Protein AF-A0A8C7DKN8-F1 (afdb_monomer_lite)

Sequence (215 aa):
LLLLLLGVAVQGGFPRGVAVQGGFPRGVAVLGGFPRGVAVQGGFPRGVAVQGGFPRGVAVQGGFPRGVAVQGGFPRGVAVQGSFPRGVAVQGGLPRGVAVQGGFPSGVAVQGGFPSGVAVQGGLPRGVAVQGGLPRGVAVQGGFPRGVAVQGGLPRGVAVQGGLPILDRPPWLHVEVLLHLLNYGGIMGNVLRVHIGGRSGITFKRSLCCFCGGF

Structure (mmCIF, N/CA/C/O backbone):
data_AF-A0A8C7DKN8-F1
#
_entry.id   AF-A0A8C7DKN8-F1
#
loop_
_atom_site.group_PDB
_atom_site.id
_atom_site.type_symbol
_atom_site.label_atom_id
_atom_site.label_alt_id
_atom_site.label_comp_id
_atom_site.label_asym_id
_atom_site.label_entity_id
_atom_site.label_seq_id
_atom_site.pdbx_PDB_ins_code
_atom_site.Cartn_x
_atom_site.Cartn_y
_atom_site.Cartn_z
_atom_site.occupancy
_atom_site.B_iso_or_equiv
_atom_site.auth_seq_id
_atom_site.auth_comp_id
_atom_site.auth_asym_id
_atom_site.auth_atom_id
_atom_site.pdbx_PDB_model_num
ATOM 1 N N . LEU A 1 1 ? -11.743 -2.779 -29.010 1.00 34.66 1 LEU A N 1
ATOM 2 C CA . LEU A 1 1 ? -11.032 -4.021 -28.638 1.00 34.66 1 LEU A CA 1
ATOM 3 C C . LEU A 1 1 ? -10.798 -3.998 -27.131 1.00 34.66 1 LEU A C 1
ATOM 5 O O . LEU A 1 1 ? -10.073 -3.151 -26.627 1.00 34.66 1 LEU A O 1
ATOM 9 N N . LEU A 1 2 ? -11.547 -4.834 -26.422 1.00 40.50 2 LEU A N 1
ATOM 10 C CA . LEU A 1 2 ? -11.655 -4.913 -24.970 1.00 40.50 2 LEU A CA 1
ATOM 11 C C . LEU A 1 2 ? -10.365 -5.548 -24.409 1.00 40.50 2 LEU A C 1
ATOM 13 O O . LEU A 1 2 ? -10.236 -6.769 -24.398 1.00 40.50 2 LEU A O 1
ATOM 17 N N . LEU A 1 3 ? -9.371 -4.742 -24.025 1.00 45.28 3 LEU A N 1
ATOM 18 C CA . LEU A 1 3 ? -8.089 -5.255 -23.525 1.00 45.28 3 LEU A CA 1
ATOM 19 C C . LEU A 1 3 ? -8.252 -5.860 -22.119 1.00 45.28 3 LEU A C 1
ATOM 21 O O . LEU A 1 3 ? -8.132 -5.186 -21.096 1.00 45.28 3 LEU A O 1
ATOM 25 N N . LEU A 1 4 ? -8.505 -7.169 -22.088 1.00 47.62 4 LEU A N 1
ATOM 26 C CA . LEU A 1 4 ? -8.119 -8.080 -21.010 1.00 47.62 4 LEU A CA 1
ATOM 27 C C . LEU A 1 4 ? -6.591 -7.996 -20.820 1.00 47.62 4 LEU A C 1
ATOM 29 O O . LEU A 1 4 ? -5.855 -8.837 -21.324 1.00 47.62 4 LEU A O 1
ATOM 33 N N . LEU A 1 5 ? -6.085 -6.967 -20.133 1.00 54.25 5 LEU A N 1
ATOM 34 C CA . LEU A 1 5 ? -4.659 -6.885 -19.800 1.00 54.25 5 LEU A CA 1
ATOM 35 C C . LEU A 1 5 ? -4.323 -7.909 -18.704 1.00 54.25 5 LEU A C 1
ATOM 37 O O . LEU A 1 5 ? -4.467 -7.658 -17.504 1.00 54.25 5 LEU A O 1
ATOM 41 N N . LEU A 1 6 ? -3.897 -9.087 -19.160 1.00 63.06 6 LEU A N 1
ATOM 42 C CA . LEU A 1 6 ? -3.063 -10.033 -18.430 1.00 63.06 6 LEU A CA 1
ATOM 43 C C . LEU A 1 6 ? -1.715 -9.361 -18.129 1.00 63.06 6 LEU A C 1
ATOM 45 O O . LEU A 1 6 ? -0.846 -9.369 -18.985 1.00 63.06 6 LEU A O 1
ATOM 49 N N . GLY A 1 7 ? -1.538 -8.813 -16.927 1.00 72.69 7 GLY A N 1
ATOM 50 C CA . GLY A 1 7 ? -0.220 -8.501 -16.365 1.00 72.69 7 GLY A CA 1
ATOM 51 C C . GLY A 1 7 ? 0.564 -7.362 -17.036 1.00 72.69 7 GLY A C 1
ATOM 52 O O . GLY A 1 7 ? 0.748 -7.319 -18.244 1.00 72.69 7 GLY A O 1
ATOM 53 N N . VAL A 1 8 ? 1.123 -6.449 -16.245 1.00 85.69 8 VAL A N 1
ATOM 54 C CA . VAL A 1 8 ? 2.148 -5.500 -16.711 1.00 85.69 8 VAL A CA 1
ATOM 55 C C . VAL A 1 8 ? 3.395 -5.726 -15.879 1.00 85.69 8 VAL A C 1
ATOM 57 O O . VAL A 1 8 ? 3.366 -5.486 -14.678 1.00 85.69 8 VAL A O 1
ATOM 60 N N . ALA A 1 9 ? 4.485 -6.171 -16.497 1.00 89.75 9 ALA A N 1
ATOM 61 C CA . ALA A 1 9 ? 5.773 -6.337 -15.832 1.00 89.75 9 ALA A CA 1
ATOM 62 C C . ALA A 1 9 ? 6.799 -5.373 -16.439 1.00 89.75 9 ALA A C 1
ATOM 64 O O . ALA A 1 9 ? 7.019 -5.377 -17.648 1.00 89.75 9 ALA A O 1
ATOM 65 N N . VAL A 1 10 ? 7.424 -4.545 -15.604 1.00 89.12 10 VAL A N 1
ATOM 66 C CA . VAL A 1 10 ? 8.478 -3.606 -16.010 1.00 89.12 10 VAL A CA 1
ATOM 67 C C . VAL A 1 10 ? 9.710 -3.853 -15.154 1.00 89.12 10 VAL A C 1
ATOM 69 O O . VAL A 1 10 ? 9.637 -3.772 -13.929 1.00 89.12 10 VAL A O 1
ATOM 72 N N . GLN A 1 11 ? 10.846 -4.116 -15.795 1.00 89.75 11 GLN A N 1
ATOM 73 C CA . GLN A 1 11 ? 12.124 -4.340 -15.126 1.00 89.75 11 GLN A CA 1
ATOM 74 C C . GLN A 1 11 ? 13.204 -3.421 -15.701 1.00 89.75 11 GLN A C 1
ATOM 76 O O . GLN A 1 11 ? 13.289 -3.224 -16.910 1.00 89.75 11 GLN A O 1
ATOM 81 N N . GLY A 1 12 ? 14.042 -2.854 -14.836 1.00 80.88 12 GLY A N 1
ATOM 82 C CA . GLY A 1 12 ? 15.205 -2.069 -15.249 1.00 80.88 12 GLY A CA 1
ATOM 83 C C . GLY A 1 12 ? 15.812 -1.279 -14.097 1.00 80.88 12 GLY A C 1
ATOM 84 O O . GLY A 1 12 ? 15.257 -1.236 -13.008 1.00 80.88 12 GLY A O 1
ATOM 85 N N . GLY A 1 13 ? 16.948 -0.610 -14.305 1.00 83.00 13 GLY A N 1
ATOM 86 C CA . GLY A 1 13 ? 17.569 0.195 -13.241 1.00 83.00 13 GLY A CA 1
ATOM 87 C C . GLY A 1 13 ? 16.681 1.357 -12.766 1.00 83.00 13 GLY A C 1
ATOM 88 O O . GLY A 1 13 ? 16.586 1.629 -11.566 1.00 83.00 13 GLY A O 1
ATOM 89 N N . PHE A 1 14 ? 15.978 2.006 -13.701 1.00 90.12 14 PHE A N 1
ATOM 90 C CA . PHE A 1 14 ? 15.203 3.228 -13.459 1.00 90.12 14 PHE A CA 1
ATOM 91 C C . PHE A 1 14 ? 13.835 3.223 -14.174 1.00 90.12 14 PHE A C 1
ATOM 93 O O . PHE A 1 14 ? 13.618 4.059 -15.052 1.00 90.12 14 PHE A O 1
ATOM 100 N N . PRO A 1 15 ? 12.894 2.324 -13.830 1.00 86.81 15 PRO A N 1
ATOM 101 C CA . PRO A 1 15 ? 11.556 2.344 -14.420 1.00 86.81 15 PRO A CA 1
ATOM 102 C C . PRO A 1 15 ? 10.845 3.670 -14.120 1.00 86.81 15 PRO A C 1
ATOM 104 O O . PRO A 1 15 ? 10.828 4.118 -12.968 1.00 86.81 15 PRO A O 1
ATOM 107 N N . ARG A 1 16 ? 10.251 4.306 -15.136 1.00 89.88 16 ARG A N 1
ATOM 108 C CA . ARG A 1 16 ? 9.522 5.577 -14.997 1.00 89.88 16 ARG A CA 1
ATOM 109 C C . ARG A 1 16 ? 8.181 5.527 -15.721 1.00 89.88 16 ARG A C 1
ATOM 111 O O . ARG A 1 16 ? 8.122 5.026 -16.835 1.00 89.88 16 ARG A O 1
ATOM 118 N N . GLY A 1 17 ? 7.148 6.112 -15.113 1.00 87.44 17 GLY A N 1
ATOM 119 C CA . GLY A 1 17 ? 5.888 6.434 -15.792 1.00 87.44 17 GLY A CA 1
ATOM 120 C C . GLY A 1 17 ? 5.053 5.216 -16.188 1.00 87.44 17 GLY A C 1
ATOM 121 O O . GLY A 1 17 ? 4.510 5.177 -17.285 1.00 87.44 17 GLY A O 1
ATOM 122 N N . VAL A 1 18 ? 4.949 4.218 -15.310 1.00 91.25 18 VAL A N 1
ATOM 123 C CA . VAL A 1 18 ? 4.115 3.036 -15.561 1.00 91.25 18 VAL A CA 1
ATOM 124 C C . VAL A 1 18 ? 2.662 3.391 -15.262 1.00 91.25 18 VAL A C 1
ATOM 126 O O . VAL A 1 18 ? 2.290 3.552 -14.101 1.00 91.25 18 VAL A O 1
ATOM 129 N N . ALA A 1 19 ? 1.838 3.505 -16.300 1.00 91.62 19 ALA A N 1
ATOM 130 C CA . ALA A 1 19 ? 0.406 3.760 -16.181 1.00 91.62 19 ALA A CA 1
ATOM 131 C C . ALA A 1 19 ? -0.399 2.585 -16.748 1.00 91.62 19 ALA A C 1
ATOM 133 O O . ALA A 1 19 ? -0.166 2.148 -17.873 1.00 91.62 19 ALA A O 1
ATOM 134 N N . VAL A 1 20 ? -1.361 2.084 -15.972 1.00 89.94 20 VAL A N 1
ATOM 135 C CA . VAL A 1 20 ? -2.282 1.018 -16.385 1.00 89.94 20 VAL A CA 1
ATOM 136 C C . VAL A 1 20 ? -3.712 1.478 -16.141 1.00 89.94 20 VAL A C 1
ATOM 138 O O . VAL A 1 20 ? -4.074 1.819 -15.015 1.00 89.94 20 VAL A O 1
ATOM 141 N N . GLN A 1 21 ? -4.530 1.466 -17.192 1.00 89.69 21 GLN A N 1
ATOM 142 C CA . GLN A 1 21 ? -5.940 1.848 -17.142 1.00 89.69 21 GLN A CA 1
ATOM 143 C C . GLN A 1 21 ? -6.816 0.740 -17.732 1.00 89.69 21 GLN A C 1
ATOM 145 O O . GLN A 1 21 ? -6.449 0.104 -18.718 1.00 89.69 21 GLN A O 1
ATOM 150 N N . GLY A 1 22 ? -7.981 0.500 -17.133 1.00 83.00 22 GLY A N 1
ATOM 151 C CA . GLY A 1 22 ? -8.976 -0.434 -17.666 1.00 83.00 22 GLY A CA 1
ATOM 152 C C . GLY A 1 22 ? -10.012 -0.848 -16.628 1.00 83.00 22 GLY A C 1
ATOM 153 O O . GLY A 1 22 ? -9.895 -0.512 -15.458 1.00 83.00 22 GLY A O 1
ATOM 154 N N . GLY A 1 23 ? -11.035 -1.611 -17.017 1.00 84.25 23 GLY A N 1
ATOM 155 C CA . GLY A 1 23 ? -12.060 -2.066 -16.064 1.00 84.25 23 GLY A CA 1
ATOM 156 C C . GLY A 1 23 ? -11.496 -2.970 -14.955 1.00 84.25 23 GLY A C 1
ATOM 157 O O . GLY A 1 23 ? -11.847 -2.825 -13.782 1.00 84.25 23 GLY A O 1
ATOM 158 N N . PHE A 1 24 ? -10.570 -3.866 -15.314 1.00 87.44 24 PHE A N 1
ATOM 159 C CA . PHE A 1 24 ? -10.029 -4.900 -14.424 1.00 87.44 24 PHE A CA 1
ATOM 160 C C . PHE A 1 24 ? -8.502 -5.062 -14.565 1.00 87.44 24 PHE A C 1
ATOM 162 O O . PHE A 1 24 ? -8.055 -6.121 -15.009 1.00 87.44 24 PHE A O 1
ATOM 169 N N . PRO A 1 25 ? -7.677 -4.062 -14.198 1.00 85.38 25 PRO A N 1
ATOM 170 C CA . PRO A 1 25 ? -6.222 -4.204 -14.242 1.00 85.38 25 PRO A CA 1
ATOM 171 C C . PRO A 1 25 ? -5.758 -5.338 -13.320 1.00 85.38 25 PRO A C 1
ATOM 173 O O . PRO A 1 25 ? -6.126 -5.366 -12.140 1.00 85.38 25 PRO A O 1
ATOM 176 N N . ARG A 1 26 ? -4.952 -6.271 -13.834 1.00 87.38 26 ARG A N 1
ATOM 177 C CA . ARG A 1 26 ? -4.412 -7.401 -13.062 1.00 87.38 26 ARG A CA 1
ATOM 178 C C . ARG A 1 26 ? -2.898 -7.487 -13.209 1.00 87.38 26 ARG A C 1
ATOM 180 O O . ARG A 1 26 ? -2.403 -7.430 -14.326 1.00 87.38 26 ARG A O 1
ATOM 187 N N . GLY A 1 27 ? -2.195 -7.704 -12.098 1.00 85.81 27 GLY A N 1
ATOM 188 C CA . GLY A 1 27 ? -0.792 -8.126 -12.076 1.00 85.81 27 GLY A CA 1
ATOM 189 C C . GLY A 1 27 ? 0.189 -7.069 -12.577 1.00 85.81 27 GLY A C 1
ATOM 190 O O . GLY A 1 27 ? 0.895 -7.308 -13.547 1.00 85.81 27 GLY A O 1
ATOM 191 N N . VAL A 1 28 ? 0.245 -5.90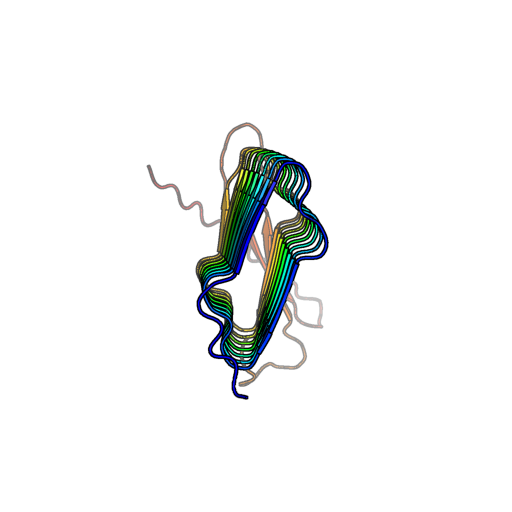6 -11.930 1.00 92.19 28 VAL A N 1
ATOM 192 C CA . VAL A 1 28 ? 1.229 -4.860 -12.241 1.00 92.19 28 VAL A CA 1
ATOM 193 C C . VAL A 1 28 ? 2.458 -5.051 -11.355 1.00 92.19 28 VAL A C 1
ATOM 195 O O . VAL A 1 28 ? 2.365 -4.879 -10.144 1.00 92.19 28 VAL A O 1
ATOM 198 N N . ALA A 1 29 ? 3.602 -5.385 -11.939 1.00 94.19 29 ALA A N 1
ATOM 199 C CA . ALA A 1 29 ? 4.881 -5.551 -11.262 1.00 94.19 29 ALA A CA 1
ATOM 200 C C . ALA A 1 29 ? 5.915 -4.571 -11.831 1.00 94.19 29 ALA A C 1
ATOM 202 O O . ALA A 1 29 ? 6.161 -4.541 -13.035 1.00 94.19 29 ALA A O 1
ATOM 203 N N . VAL A 1 30 ? 6.544 -3.774 -10.967 1.00 93.75 30 VAL A N 1
ATOM 204 C CA . VAL A 1 30 ? 7.625 -2.856 -11.351 1.00 93.75 30 VAL A CA 1
ATOM 205 C C . VAL A 1 30 ? 8.848 -3.123 -10.483 1.00 93.75 30 VAL A C 1
ATOM 207 O O . VAL A 1 30 ? 8.805 -2.938 -9.267 1.00 93.75 30 VAL A O 1
ATOM 210 N N . LEU A 1 31 ? 9.936 -3.544 -11.120 1.00 94.00 31 LEU A N 1
ATOM 211 C CA . LEU A 1 31 ? 11.188 -3.970 -10.500 1.00 94.00 31 LEU A CA 1
ATOM 212 C C . LEU A 1 31 ? 12.331 -3.065 -10.957 1.00 94.00 31 LEU A C 1
ATOM 214 O O . LEU A 1 31 ? 12.573 -2.908 -12.154 1.00 94.00 31 LEU A O 1
ATOM 218 N N . GLY A 1 32 ? 13.068 -2.477 -10.017 1.00 89.88 32 GLY A N 1
ATOM 219 C CA . GLY A 1 32 ? 14.246 -1.693 -10.373 1.00 89.88 32 GLY A CA 1
ATOM 220 C C . GLY A 1 32 ? 14.951 -1.013 -9.219 1.00 89.88 32 GLY A C 1
ATOM 221 O O . GLY A 1 32 ? 14.458 -1.003 -8.105 1.00 89.88 32 GLY A O 1
ATOM 222 N N . GLY A 1 33 ? 16.094 -0.375 -9.465 1.00 88.50 33 GLY A N 1
ATOM 223 C CA . GLY A 1 33 ? 16.775 0.412 -8.429 1.00 88.50 33 GLY A CA 1
ATOM 224 C C . GLY A 1 33 ? 15.931 1.607 -7.966 1.00 88.50 33 GLY A C 1
ATOM 225 O O . GLY A 1 33 ? 15.776 1.851 -6.766 1.00 88.50 33 GLY A O 1
ATOM 226 N N . PHE A 1 34 ? 15.329 2.325 -8.921 1.00 93.00 34 PHE A N 1
ATOM 227 C CA . PHE A 1 34 ? 14.588 3.566 -8.671 1.00 93.00 34 PHE A CA 1
ATOM 228 C C . PHE A 1 34 ? 13.255 3.642 -9.442 1.00 93.00 34 PHE A C 1
ATOM 230 O O . PHE A 1 34 ? 13.126 4.490 -10.330 1.00 93.00 34 PHE A O 1
ATOM 237 N N . PRO A 1 35 ? 12.249 2.808 -9.120 1.00 91.81 35 PRO A N 1
ATOM 238 C CA . PRO A 1 35 ? 10.922 2.915 -9.724 1.00 91.81 35 PRO A CA 1
ATOM 239 C C . PRO A 1 35 ? 10.276 4.271 -9.410 1.00 91.81 35 PRO A C 1
ATOM 241 O O . PRO A 1 35 ? 10.218 4.677 -8.244 1.00 91.81 35 PRO A O 1
ATOM 244 N N . ARG A 1 36 ? 9.778 4.980 -10.429 1.00 94.00 36 ARG A N 1
ATOM 245 C CA . ARG A 1 36 ? 9.093 6.273 -10.261 1.00 94.00 36 ARG A CA 1
ATOM 246 C C . ARG A 1 36 ? 7.787 6.341 -11.041 1.00 94.00 36 ARG A C 1
ATOM 248 O O . ARG A 1 36 ? 7.789 6.142 -12.251 1.00 94.00 36 ARG A O 1
ATOM 255 N N . GLY A 1 37 ? 6.711 6.737 -10.369 1.00 91.88 37 GLY A N 1
ATOM 256 C CA . GLY A 1 37 ? 5.423 7.019 -10.999 1.00 91.88 37 GLY A CA 1
ATOM 257 C C . GLY A 1 37 ? 4.762 5.752 -11.527 1.00 91.88 37 GLY A C 1
ATOM 258 O O . GLY A 1 37 ? 4.815 5.483 -12.722 1.00 91.88 37 GLY A O 1
ATOM 259 N N . VAL A 1 38 ? 4.157 4.983 -10.624 1.00 95.88 38 VAL A N 1
ATOM 260 C CA . VAL A 1 38 ? 3.314 3.829 -10.951 1.00 95.88 38 VAL A CA 1
ATOM 261 C C . VAL A 1 38 ? 1.869 4.204 -10.651 1.00 95.88 38 VAL A C 1
ATOM 263 O O . VAL A 1 38 ? 1.533 4.469 -9.498 1.00 95.88 38 VAL A O 1
ATOM 266 N N . ALA A 1 39 ? 1.020 4.236 -11.671 1.00 96.38 39 ALA A N 1
ATOM 267 C CA . ALA A 1 39 ? -0.395 4.561 -11.556 1.00 96.38 39 ALA A CA 1
ATOM 268 C C . ALA A 1 39 ? -1.246 3.421 -12.122 1.00 96.38 39 ALA A C 1
ATOM 270 O O . ALA A 1 39 ? -1.071 3.013 -13.269 1.00 96.38 39 ALA A O 1
ATOM 271 N N . VAL A 1 40 ? -2.186 2.915 -11.328 1.00 95.50 40 VAL A N 1
ATOM 272 C CA . VAL A 1 40 ? -3.138 1.884 -11.759 1.00 95.50 40 VAL A CA 1
ATOM 273 C C . VAL A 1 40 ? -4.551 2.374 -11.486 1.00 95.50 40 VAL A C 1
ATOM 275 O O . VAL A 1 40 ? -4.910 2.622 -10.335 1.00 95.50 40 VAL A O 1
ATOM 278 N N . GLN A 1 41 ? -5.357 2.504 -12.536 1.00 94.81 41 GLN A N 1
ATOM 279 C CA . GLN A 1 41 ? -6.739 2.975 -12.452 1.00 94.81 41 GLN A CA 1
ATOM 280 C C . GLN A 1 41 ? -7.698 1.961 -13.074 1.00 94.81 41 GLN A C 1
ATOM 282 O O . GLN A 1 41 ? -7.475 1.464 -14.179 1.00 94.81 41 GLN A O 1
ATOM 287 N N . GLY A 1 42 ? -8.787 1.657 -12.373 1.00 90.12 42 GLY A N 1
ATOM 288 C CA . GLY A 1 42 ? -9.819 0.769 -12.895 1.00 90.12 42 GLY A CA 1
ATOM 289 C C . GLY A 1 42 ? -10.931 0.449 -11.915 1.00 90.12 42 GLY A C 1
ATOM 290 O O . GLY A 1 42 ? -10.856 0.815 -10.754 1.00 90.12 42 GLY A O 1
ATOM 291 N N . GLY A 1 43 ? -11.959 -0.285 -12.336 1.00 90.00 43 GLY A N 1
ATOM 292 C CA . GLY A 1 43 ? -13.016 -0.731 -11.418 1.00 90.00 43 GLY A CA 1
ATOM 293 C C . GLY A 1 43 ? -12.478 -1.669 -10.331 1.00 90.00 43 GLY A C 1
ATOM 294 O O . GLY A 1 43 ? -12.773 -1.503 -9.144 1.00 90.00 43 GLY A O 1
ATOM 295 N N . PHE A 1 44 ? -11.630 -2.625 -10.727 1.00 92.31 44 PHE A N 1
ATOM 296 C CA . PHE A 1 44 ? -11.110 -3.677 -9.845 1.00 92.31 44 PHE A CA 1
ATOM 297 C C . PHE A 1 44 ? -9.599 -3.919 -10.027 1.00 92.31 44 PHE A C 1
ATOM 299 O O . PHE A 1 44 ? -9.219 -4.988 -10.517 1.00 92.31 44 PHE A O 1
ATOM 306 N N . PRO A 1 45 ? -8.721 -2.977 -9.636 1.00 92.38 45 PRO A N 1
ATOM 307 C CA . PRO A 1 45 ? -7.277 -3.195 -9.667 1.00 92.38 45 PRO A CA 1
ATOM 308 C C . PRO A 1 45 ? -6.876 -4.352 -8.745 1.00 92.38 45 PRO A C 1
ATOM 310 O O . PRO A 1 45 ? -7.252 -4.370 -7.568 1.00 92.38 45 PRO A O 1
ATOM 313 N N . ARG A 1 46 ? -6.105 -5.317 -9.253 1.00 93.25 46 ARG A N 1
ATOM 314 C CA . ARG A 1 46 ? -5.621 -6.467 -8.472 1.00 93.25 46 ARG A CA 1
ATOM 315 C C . ARG A 1 46 ? -4.130 -6.702 -8.666 1.00 93.25 46 ARG A C 1
ATOM 317 O O . ARG A 1 46 ? -3.686 -6.861 -9.798 1.00 93.25 46 ARG A O 1
ATOM 324 N N . GLY A 1 47 ? -3.403 -6.837 -7.560 1.00 92.12 47 GLY A N 1
ATOM 325 C CA . GLY A 1 47 ? -2.000 -7.246 -7.548 1.00 92.12 47 GLY A CA 1
ATOM 326 C C . GLY A 1 47 ? -1.091 -6.184 -8.152 1.00 92.12 47 GLY A C 1
ATOM 327 O O . GLY A 1 47 ? -0.698 -6.302 -9.307 1.00 92.12 47 GLY A O 1
ATOM 328 N N . VAL A 1 48 ? -0.772 -5.153 -7.374 1.00 96.62 48 VAL A N 1
ATOM 329 C CA . VAL A 1 48 ? 0.213 -4.124 -7.724 1.00 96.62 48 VAL A CA 1
ATOM 330 C C . VAL A 1 48 ? 1.426 -4.304 -6.820 1.00 96.62 48 VAL A C 1
ATOM 332 O O . VAL A 1 48 ? 1.310 -4.155 -5.607 1.00 96.62 48 VAL A O 1
ATOM 335 N N . ALA A 1 49 ? 2.579 -4.620 -7.395 1.00 97.38 49 ALA A N 1
ATOM 336 C CA . ALA A 1 49 ? 3.840 -4.805 -6.695 1.00 97.38 49 ALA A CA 1
ATOM 337 C C . ALA A 1 49 ? 4.894 -3.842 -7.252 1.00 97.38 49 ALA A C 1
ATOM 339 O O . ALA A 1 49 ? 5.157 -3.816 -8.452 1.00 97.38 49 ALA A O 1
ATOM 340 N N . VAL A 1 50 ? 5.518 -3.054 -6.380 1.00 97.25 50 VAL A N 1
ATOM 341 C CA . VAL A 1 50 ? 6.643 -2.184 -6.744 1.00 97.25 50 VAL A CA 1
ATOM 342 C C . VAL A 1 50 ? 7.810 -2.488 -5.822 1.00 97.25 50 VAL A C 1
ATOM 344 O O . VAL A 1 50 ? 7.712 -2.304 -4.610 1.00 97.25 50 VAL A O 1
ATOM 347 N N . GLN A 1 51 ? 8.917 -2.944 -6.394 1.00 97.31 51 GLN A N 1
ATOM 348 C CA . GLN A 1 51 ? 10.110 -3.340 -5.655 1.00 97.31 51 GLN A CA 1
ATOM 349 C C . GLN A 1 51 ? 11.331 -2.570 -6.156 1.00 97.31 51 GLN A C 1
ATOM 351 O O . GLN A 1 51 ? 11.569 -2.463 -7.362 1.00 97.31 51 GLN A O 1
ATOM 356 N N . GLY A 1 52 ? 12.113 -2.030 -5.222 1.00 93.56 52 GLY A N 1
ATOM 357 C CA . GLY A 1 52 ? 13.348 -1.338 -5.562 1.00 93.56 52 GLY A CA 1
ATOM 358 C C . GLY A 1 52 ? 14.069 -0.677 -4.407 1.00 93.56 52 GLY A C 1
ATOM 359 O O . GLY A 1 52 ? 13.568 -0.648 -3.297 1.00 93.56 52 GLY A O 1
ATOM 360 N N . GLY A 1 53 ? 15.231 -0.072 -4.645 1.00 93.00 53 GLY A N 1
ATOM 361 C CA . GLY A 1 53 ? 15.928 0.698 -3.606 1.00 93.00 53 GLY A CA 1
ATOM 362 C C . GLY A 1 53 ? 15.115 1.915 -3.146 1.00 93.00 53 GLY A C 1
ATOM 363 O O . GLY A 1 53 ? 14.949 2.154 -1.947 1.00 93.00 53 GLY A O 1
ATOM 364 N N . PHE A 1 54 ? 14.551 2.660 -4.103 1.00 95.19 54 PHE A N 1
ATOM 365 C CA . PHE A 1 54 ? 13.841 3.921 -3.849 1.00 95.19 54 PHE A CA 1
ATOM 366 C C . PHE A 1 54 ? 12.527 4.046 -4.644 1.00 95.19 54 PHE A C 1
ATOM 368 O O . PHE A 1 54 ? 12.441 4.905 -5.529 1.00 95.19 54 PHE A O 1
ATOM 375 N N . PRO A 1 55 ? 11.489 3.241 -4.348 1.00 95.12 55 PRO A N 1
ATOM 376 C CA . PRO A 1 55 ? 10.179 3.395 -4.976 1.00 95.12 55 PRO A CA 1
ATOM 377 C C . PRO A 1 55 ? 9.573 4.769 -4.668 1.00 95.12 55 PRO A C 1
ATOM 379 O O . PRO A 1 55 ? 9.506 5.174 -3.502 1.00 95.12 55 PRO A O 1
ATOM 382 N N . ARG A 1 56 ? 9.117 5.498 -5.692 1.00 96.94 56 ARG A N 1
ATOM 383 C CA . ARG A 1 56 ? 8.467 6.809 -5.526 1.00 96.94 56 ARG A CA 1
ATOM 384 C C . ARG A 1 56 ? 7.175 6.917 -6.323 1.00 96.94 56 ARG A C 1
ATOM 386 O O . ARG A 1 56 ? 7.192 6.719 -7.533 1.00 96.94 56 ARG A O 1
ATOM 393 N N . GLY A 1 57 ? 6.105 7.349 -5.662 1.00 94.94 57 GLY A N 1
ATOM 394 C CA . GLY A 1 57 ? 4.833 7.680 -6.300 1.00 94.94 57 GLY A CA 1
ATOM 395 C C . GLY A 1 57 ? 4.131 6.443 -6.843 1.00 94.94 57 GLY A C 1
ATOM 396 O O . GLY A 1 57 ? 4.202 6.170 -8.037 1.00 94.94 57 GLY A O 1
ATOM 397 N N . VAL A 1 58 ? 3.465 5.702 -5.960 1.00 98.00 58 VAL A N 1
ATOM 398 C CA . VAL A 1 58 ? 2.596 4.574 -6.309 1.00 98.00 58 VAL A CA 1
ATOM 399 C C . VAL A 1 58 ? 1.160 4.976 -5.999 1.00 98.00 58 VAL A C 1
ATOM 401 O O . VAL A 1 58 ? 0.835 5.249 -4.845 1.00 98.00 58 VAL A O 1
ATOM 404 N N . ALA A 1 59 ? 0.306 5.016 -7.015 1.00 98.12 59 ALA A N 1
ATOM 405 C CA . ALA A 1 59 ? -1.101 5.364 -6.894 1.00 98.12 59 ALA A CA 1
ATOM 406 C C . ALA A 1 59 ? -1.973 4.242 -7.464 1.00 98.12 59 ALA A C 1
ATOM 408 O O . ALA A 1 59 ? -1.804 3.832 -8.612 1.00 98.12 59 ALA A O 1
ATOM 409 N N . VAL A 1 60 ? -2.925 3.755 -6.672 1.00 97.75 60 VAL A N 1
ATOM 410 C CA . VAL A 1 60 ? -3.917 2.769 -7.115 1.00 97.75 60 VAL A CA 1
ATOM 411 C C . VAL A 1 60 ? -5.308 3.308 -6.820 1.00 97.75 60 VAL A C 1
ATOM 413 O O . VAL A 1 60 ? -5.643 3.561 -5.663 1.00 97.75 60 VAL A O 1
ATOM 416 N N . GLN A 1 61 ? -6.119 3.479 -7.859 1.00 97.69 61 GLN A N 1
ATOM 417 C CA . GLN A 1 61 ? -7.476 4.009 -7.751 1.00 97.69 61 GLN A CA 1
ATOM 418 C C . GLN A 1 61 ? -8.484 3.050 -8.379 1.00 97.69 61 GLN A C 1
ATOM 420 O O . GLN A 1 61 ? -8.280 2.542 -9.484 1.00 97.69 61 GLN A O 1
ATOM 425 N N . GLY A 1 62 ? -9.588 2.807 -7.678 1.00 93.75 62 GLY A N 1
ATOM 426 C CA . GLY A 1 62 ? -10.675 1.993 -8.202 1.00 93.75 62 GLY A CA 1
ATOM 427 C C . GLY A 1 62 ? -11.797 1.729 -7.220 1.00 93.75 62 GLY A C 1
ATOM 428 O O . GLY A 1 62 ? -11.708 2.120 -6.070 1.00 93.75 62 GLY A O 1
ATOM 429 N N . GLY A 1 63 ? -12.846 1.015 -7.625 1.00 93.44 63 GLY A N 1
ATOM 430 C CA . GLY A 1 63 ? -13.900 0.605 -6.688 1.00 93.44 63 GLY A CA 1
ATOM 431 C C . GLY A 1 63 ? -13.376 -0.378 -5.634 1.00 93.44 63 GLY A C 1
ATOM 432 O O . GLY A 1 63 ? -13.607 -0.216 -4.434 1.00 93.44 63 GLY A O 1
ATOM 433 N N . PHE A 1 64 ? -12.602 -1.376 -6.077 1.00 95.00 64 PHE A N 1
ATOM 434 C CA . PHE A 1 64 ? -12.116 -2.466 -5.224 1.00 95.00 64 PHE A CA 1
ATOM 435 C C . PHE A 1 64 ? -10.619 -2.766 -5.428 1.00 95.00 64 PHE A C 1
ATOM 437 O O . PHE A 1 64 ? -10.286 -3.843 -5.934 1.00 95.00 64 PHE A O 1
ATOM 444 N N . PRO A 1 65 ? -9.703 -1.861 -5.036 1.00 95.44 65 PRO A N 1
ATOM 445 C CA . PRO A 1 65 ? -8.270 -2.142 -5.066 1.00 95.44 65 PRO A CA 1
ATOM 446 C C . PRO A 1 65 ? -7.923 -3.323 -4.152 1.00 95.44 65 PRO A C 1
ATOM 448 O O . PRO A 1 65 ? -8.299 -3.331 -2.976 1.00 95.44 65 PRO A O 1
ATOM 451 N N . ARG A 1 66 ? -7.196 -4.320 -4.667 1.00 96.88 66 ARG A N 1
ATOM 452 C CA . ARG A 1 66 ? -6.748 -5.483 -3.883 1.00 96.88 66 ARG A CA 1
ATOM 453 C C . ARG A 1 66 ? -5.269 -5.778 -4.089 1.00 96.88 66 ARG A C 1
ATOM 455 O O . ARG A 1 66 ? -4.842 -5.967 -5.224 1.00 96.88 66 ARG A O 1
ATOM 462 N N . GLY A 1 67 ? -4.539 -5.932 -2.988 1.00 95.50 67 GLY A N 1
ATOM 463 C CA . GLY A 1 67 ? -3.151 -6.387 -2.986 1.00 95.50 67 GLY A CA 1
ATOM 464 C C . GLY A 1 67 ? -2.215 -5.352 -3.598 1.00 95.50 67 GLY A C 1
ATOM 465 O O . GLY A 1 67 ? -1.841 -5.472 -4.760 1.00 95.50 67 GLY A O 1
ATOM 466 N N . VAL A 1 68 ? -1.851 -4.341 -2.815 1.00 98.19 68 VAL A N 1
ATOM 467 C CA . VAL A 1 68 ? -0.838 -3.342 -3.168 1.00 98.19 68 VAL A CA 1
ATOM 468 C C . VAL A 1 68 ? 0.364 -3.549 -2.257 1.00 98.19 68 VAL A C 1
ATOM 470 O O . VAL A 1 68 ? 0.239 -3.422 -1.042 1.00 98.19 68 VAL A O 1
ATOM 473 N N . ALA A 1 69 ? 1.518 -3.863 -2.831 1.00 98.31 69 ALA A N 1
ATOM 474 C CA . ALA A 1 69 ? 2.766 -4.080 -2.117 1.00 98.31 69 ALA A CA 1
ATOM 475 C C . ALA A 1 69 ? 3.849 -3.140 -2.651 1.00 98.31 69 ALA A C 1
ATOM 477 O O . ALA A 1 69 ? 4.121 -3.105 -3.851 1.00 98.31 69 ALA A O 1
ATOM 478 N N . VAL A 1 70 ? 4.492 -2.387 -1.762 1.00 98.12 70 VAL A N 1
ATOM 479 C CA . VAL A 1 70 ? 5.650 -1.553 -2.101 1.00 98.12 70 VAL A CA 1
ATOM 480 C C . VAL A 1 70 ? 6.795 -1.906 -1.167 1.00 98.12 70 VAL A C 1
ATOM 482 O O . VAL A 1 70 ? 6.677 -1.740 0.046 1.00 98.12 70 VAL A O 1
ATOM 485 N N . GLN A 1 71 ? 7.904 -2.385 -1.722 1.00 98.06 71 GLN A N 1
ATOM 486 C CA . GLN A 1 71 ? 9.073 -2.798 -0.949 1.00 98.06 71 GLN A CA 1
ATOM 487 C C . GLN A 1 71 ? 10.324 -2.061 -1.418 1.00 98.06 71 GLN A C 1
ATOM 489 O O . GLN A 1 71 ? 10.566 -1.917 -2.619 1.00 98.06 71 GLN A O 1
ATOM 494 N N . GLY A 1 72 ? 11.132 -1.600 -0.467 1.00 94.75 72 GLY A N 1
ATOM 495 C CA . GLY A 1 72 ? 12.403 -0.969 -0.785 1.00 94.75 72 GLY A CA 1
ATOM 496 C C . GLY A 1 72 ? 13.137 -0.357 0.386 1.00 94.75 72 GLY A C 1
ATOM 497 O O . GLY A 1 72 ? 12.627 -0.334 1.492 1.00 94.75 72 GLY A O 1
ATOM 498 N N . GLY A 1 73 ? 14.317 0.215 0.163 1.00 93.81 73 GLY A N 1
ATOM 499 C CA . GLY A 1 73 ? 15.015 0.963 1.215 1.00 93.81 73 GLY A CA 1
ATOM 500 C C . GLY A 1 73 ? 14.217 2.194 1.663 1.00 93.81 73 GLY A C 1
ATOM 501 O O . GLY A 1 73 ? 14.046 2.442 2.859 1.00 93.81 73 GLY A O 1
ATOM 502 N N . PHE A 1 74 ? 13.673 2.944 0.698 1.00 95.62 74 PHE A N 1
ATOM 503 C CA . PHE A 1 74 ? 13.026 4.238 0.946 1.00 95.62 74 PHE A CA 1
ATOM 504 C C . PHE A 1 74 ? 11.729 4.429 0.136 1.00 95.62 74 PHE A C 1
ATOM 506 O O . PHE A 1 74 ? 11.695 5.293 -0.748 1.00 95.62 74 PHE A O 1
ATOM 513 N N . PRO A 1 75 ? 10.656 3.664 0.411 1.00 96.12 75 PRO A N 1
ATOM 514 C CA . PRO A 1 75 ? 9.362 3.873 -0.236 1.00 96.12 75 PRO A CA 1
ATOM 515 C C . PRO A 1 75 ? 8.807 5.269 0.071 1.00 96.12 75 PRO A C 1
ATOM 517 O O . PRO A 1 75 ? 8.741 5.671 1.236 1.00 96.12 75 PRO A O 1
ATOM 520 N N . ARG A 1 76 ? 8.391 6.018 -0.956 1.00 97.62 76 ARG A N 1
ATOM 521 C CA . ARG A 1 76 ? 7.786 7.351 -0.791 1.00 97.62 76 ARG A CA 1
ATOM 522 C C . ARG A 1 76 ? 6.512 7.518 -1.606 1.00 97.62 76 ARG A C 1
ATOM 524 O O . ARG A 1 76 ? 6.539 7.323 -2.818 1.00 97.62 76 ARG A O 1
ATOM 531 N N . GLY A 1 77 ? 5.453 7.994 -0.959 1.00 96.25 77 GLY A N 1
ATOM 532 C CA . GLY A 1 77 ? 4.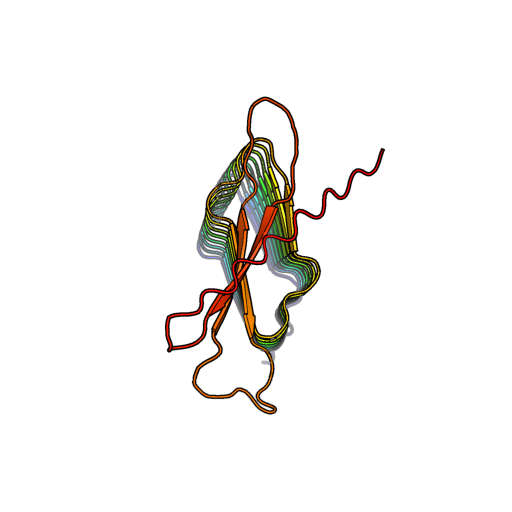202 8.374 -1.612 1.00 96.25 77 GLY A CA 1
ATOM 533 C C . GLY A 1 77 ? 3.464 7.161 -2.163 1.00 96.25 77 GLY A C 1
ATOM 534 O O . GLY A 1 77 ? 3.534 6.888 -3.359 1.00 96.25 77 GLY A O 1
ATOM 535 N N . VAL A 1 78 ? 2.775 6.437 -1.286 1.00 98.38 78 VAL A N 1
ATOM 536 C CA . VAL A 1 78 ? 1.881 5.331 -1.642 1.00 98.38 78 VAL A CA 1
ATOM 537 C C . VAL A 1 78 ? 0.454 5.764 -1.339 1.00 98.38 78 VAL A C 1
ATOM 539 O O . VAL A 1 78 ? 0.130 6.048 -0.188 1.00 98.38 78 VAL A O 1
ATOM 542 N N . ALA A 1 79 ? -0.394 5.812 -2.359 1.00 98.44 79 ALA A N 1
ATOM 543 C CA . ALA A 1 79 ? -1.794 6.187 -2.241 1.00 98.44 79 ALA A CA 1
ATOM 544 C C . ALA A 1 79 ? -2.684 5.075 -2.802 1.00 98.44 79 ALA A C 1
ATOM 546 O O . ALA A 1 79 ? -2.521 4.653 -3.947 1.00 98.44 79 ALA A O 1
ATOM 547 N N . VAL A 1 80 ? -3.643 4.612 -2.005 1.00 98.19 80 VAL A N 1
ATOM 548 C CA . VAL A 1 80 ? -4.666 3.661 -2.447 1.00 98.19 80 VAL A CA 1
ATOM 549 C C . VAL A 1 80 ? -6.036 4.245 -2.141 1.00 98.19 80 VAL A C 1
ATOM 551 O O . VAL A 1 80 ? -6.357 4.503 -0.982 1.00 98.19 80 VAL A O 1
ATOM 554 N N . GLN A 1 81 ? -6.844 4.449 -3.176 1.00 98.31 81 GLN A N 1
ATOM 555 C CA . GLN A 1 81 ? -8.187 5.009 -3.050 1.00 98.31 81 GLN A CA 1
ATOM 556 C C . GLN A 1 81 ? -9.223 4.077 -3.666 1.00 98.31 81 GLN A C 1
ATOM 558 O O . GLN A 1 81 ? -9.049 3.575 -4.779 1.00 98.31 81 GLN A O 1
ATOM 563 N N . GLY A 1 82 ? -10.319 3.865 -2.945 1.00 95.00 82 GLY A N 1
ATOM 564 C CA . GLY A 1 82 ? -11.452 3.118 -3.465 1.00 95.00 82 GLY A CA 1
ATOM 565 C C . GLY A 1 82 ? -12.550 2.868 -2.460 1.00 95.00 82 GLY A C 1
ATOM 566 O O . GLY A 1 82 ? -12.389 3.151 -1.287 1.00 95.00 82 GLY A O 1
ATOM 567 N N . SER A 1 83 ? -13.668 2.290 -2.877 1.00 94.75 83 SER A N 1
ATOM 568 C CA . SER A 1 83 ? -14.760 1.959 -1.954 1.00 94.75 83 SER A CA 1
ATOM 569 C C . SER A 1 83 ? -14.321 0.903 -0.926 1.00 94.75 83 SER A C 1
ATOM 571 O O . SER A 1 83 ? -14.606 1.039 0.267 1.00 94.75 83 SER A O 1
ATOM 573 N N . PHE A 1 84 ? -13.562 -0.111 -1.365 1.00 94.62 84 PHE A N 1
ATOM 574 C CA . PHE A 1 84 ? -13.093 -1.220 -0.520 1.00 94.62 84 PHE A CA 1
ATOM 575 C C . PHE A 1 84 ? -11.610 -1.567 -0.757 1.00 94.62 84 PHE A C 1
ATOM 577 O O . PHE A 1 84 ? -11.317 -2.623 -1.330 1.00 94.62 84 PHE A O 1
ATOM 584 N N . PRO A 1 85 ? -10.656 -0.722 -0.328 1.00 95.69 85 PRO A N 1
ATOM 585 C CA . PRO A 1 85 ? -9.234 -1.039 -0.411 1.00 95.69 85 PRO A CA 1
ATOM 586 C C . PRO A 1 85 ? -8.892 -2.238 0.480 1.00 95.69 85 PRO A C 1
ATOM 588 O O . PRO A 1 85 ? -9.197 -2.229 1.677 1.00 95.69 85 PRO A O 1
ATOM 591 N N . ARG A 1 86 ? -8.244 -3.270 -0.073 1.00 97.12 86 ARG A N 1
ATOM 592 C CA . ARG A 1 86 ? -7.822 -4.454 0.694 1.00 97.12 86 ARG A CA 1
ATOM 593 C C . ARG A 1 86 ? -6.357 -4.802 0.485 1.00 97.12 86 ARG A C 1
ATOM 595 O O . ARG A 1 86 ? -5.928 -4.957 -0.656 1.00 97.12 86 ARG A O 1
ATOM 602 N N . GLY A 1 87 ? -5.642 -5.039 1.582 1.00 95.94 87 GLY A N 1
ATOM 603 C CA . GLY A 1 87 ? -4.276 -5.559 1.558 1.00 95.94 87 GLY A CA 1
ATOM 604 C C . GLY A 1 87 ? -3.297 -4.546 0.976 1.00 95.94 87 GLY A C 1
ATOM 605 O O . GLY A 1 87 ? -2.904 -4.666 -0.182 1.00 95.94 87 GLY A O 1
ATOM 606 N N . VAL A 1 88 ? -2.926 -3.548 1.773 1.00 98.31 88 VAL A N 1
ATOM 607 C CA . VAL A 1 88 ? -1.895 -2.562 1.433 1.00 98.31 88 VAL A CA 1
ATOM 608 C C . VAL A 1 88 ? -0.697 -2.806 2.337 1.00 98.31 88 VAL A C 1
ATOM 610 O O . VAL A 1 88 ? -0.813 -2.673 3.551 1.00 98.31 88 VAL A O 1
ATOM 613 N N . ALA A 1 89 ? 0.444 -3.154 1.755 1.00 98.31 89 ALA A N 1
ATOM 614 C CA . ALA A 1 89 ? 1.685 -3.407 2.470 1.00 98.31 89 ALA A CA 1
ATOM 615 C C . ALA A 1 89 ? 2.789 -2.479 1.957 1.00 98.31 89 ALA A C 1
ATOM 617 O O . ALA A 1 89 ? 3.073 -2.433 0.759 1.00 98.31 89 ALA A O 1
ATOM 618 N N . VAL A 1 90 ? 3.436 -1.751 2.863 1.00 98.12 90 VAL A N 1
ATOM 619 C CA . VAL A 1 90 ? 4.616 -0.937 2.551 1.00 98.12 90 VAL A CA 1
ATOM 620 C C . VAL A 1 90 ? 5.743 -1.335 3.490 1.00 98.12 90 VAL A C 1
ATOM 622 O O . VAL A 1 90 ? 5.613 -1.194 4.704 1.00 98.12 90 VAL A O 1
ATOM 625 N N . GLN A 1 91 ? 6.847 -1.827 2.937 1.00 98.00 91 GLN A N 1
ATOM 626 C CA . GLN A 1 91 ? 7.994 -2.293 3.716 1.00 98.00 91 GLN A CA 1
ATOM 627 C C . GLN A 1 91 ? 9.273 -1.584 3.283 1.00 98.00 91 GLN A C 1
ATOM 629 O O . GLN A 1 91 ? 9.549 -1.448 2.089 1.00 98.00 91 GLN A O 1
ATOM 634 N N . GLY A 1 92 ? 10.067 -1.140 4.254 1.00 94.12 92 GLY A N 1
ATOM 635 C CA . GLY A 1 92 ? 11.365 -0.549 3.966 1.00 94.12 92 GLY A CA 1
ATOM 636 C C . GLY A 1 92 ? 12.086 0.067 5.144 1.00 94.12 92 GLY A C 1
ATOM 637 O O . GLY A 1 92 ? 11.546 0.133 6.231 1.00 94.12 92 GLY A O 1
ATOM 638 N N . GLY A 1 93 ? 13.295 0.586 4.946 1.00 92.56 93 GLY A N 1
ATOM 639 C CA . GLY A 1 93 ? 14.019 1.299 6.005 1.00 92.56 93 GLY A CA 1
ATOM 640 C C . GLY A 1 93 ? 13.287 2.570 6.457 1.00 92.56 93 GLY A C 1
ATOM 641 O O . GLY A 1 93 ? 13.059 2.769 7.652 1.00 92.56 93 GLY A O 1
ATOM 642 N N . LEU A 1 94 ? 12.865 3.405 5.499 1.00 94.12 94 LEU A N 1
ATOM 643 C CA . LEU A 1 94 ? 12.1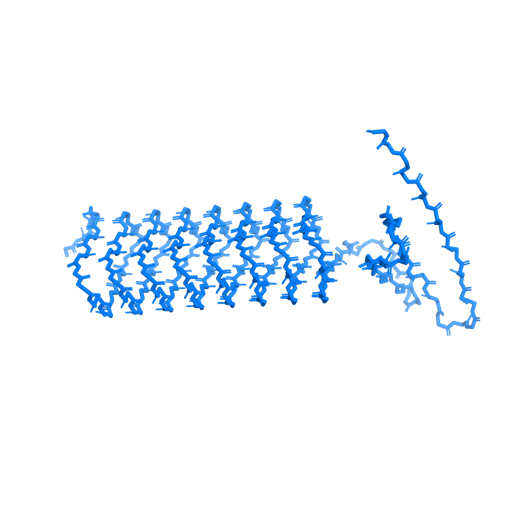76 4.683 5.745 1.00 94.12 94 LEU A CA 1
ATOM 644 C C . LEU A 1 94 ? 10.898 4.846 4.894 1.00 94.12 94 LEU A C 1
ATOM 646 O O . LEU A 1 94 ? 10.898 5.654 3.958 1.00 94.12 94 LEU A O 1
ATOM 650 N N . PRO A 1 95 ? 9.799 4.128 5.190 1.00 95.00 95 PRO A N 1
ATOM 651 C CA . PRO A 1 95 ? 8.518 4.356 4.525 1.00 95.00 95 PRO A CA 1
ATOM 652 C C . PRO A 1 95 ? 7.994 5.770 4.810 1.00 95.00 95 PRO A C 1
ATOM 654 O O . PRO A 1 95 ? 7.872 6.161 5.973 1.00 95.00 95 PRO A O 1
ATOM 657 N N . ARG A 1 96 ? 7.660 6.546 3.773 1.00 96.75 96 ARG A N 1
ATOM 658 C CA . ARG A 1 96 ? 7.097 7.898 3.934 1.00 96.75 96 ARG A CA 1
ATOM 659 C C . ARG A 1 96 ? 5.843 8.124 3.102 1.00 96.75 96 ARG A C 1
ATOM 661 O O . ARG A 1 96 ? 5.868 7.905 1.893 1.00 96.75 96 ARG A O 1
ATOM 668 N N . GLY A 1 97 ? 4.806 8.675 3.728 1.00 95.50 97 GLY A N 1
ATOM 669 C CA . GLY A 1 97 ? 3.587 9.105 3.044 1.00 95.50 97 GLY A CA 1
ATOM 670 C C . GLY A 1 97 ? 2.801 7.919 2.501 1.00 95.50 97 GLY A C 1
ATOM 671 O O . GLY A 1 97 ? 2.858 7.638 1.305 1.00 95.50 97 GLY A O 1
ATOM 672 N N . VAL A 1 98 ? 2.093 7.219 3.383 1.00 98.06 98 VAL A N 1
ATOM 673 C CA . VAL A 1 98 ? 1.177 6.129 3.028 1.00 98.06 98 VAL A CA 1
ATOM 674 C C . VAL A 1 98 ? -0.240 6.595 3.318 1.00 98.06 98 VAL A C 1
ATOM 676 O O . VAL A 1 98 ? -0.561 6.891 4.464 1.00 98.06 98 VAL A O 1
ATOM 679 N N . ALA A 1 99 ? -1.085 6.656 2.297 1.00 98.06 99 ALA A N 1
ATOM 680 C CA . ALA A 1 99 ? -2.479 7.055 2.415 1.00 98.06 99 ALA A CA 1
ATOM 681 C C . ALA A 1 99 ? -3.390 5.958 1.858 1.00 98.06 99 ALA A C 1
ATOM 683 O O . ALA A 1 99 ? -3.250 5.544 0.707 1.00 98.06 99 ALA A O 1
ATOM 684 N N . VAL A 1 100 ? -4.342 5.500 2.666 1.00 97.81 100 VAL A N 1
ATOM 685 C CA . VAL A 1 100 ? -5.394 4.574 2.234 1.00 97.81 100 VAL A CA 1
ATOM 686 C C . VAL A 1 100 ? -6.743 5.205 2.538 1.00 97.81 100 VAL A C 1
ATOM 688 O O . VAL A 1 100 ? -7.059 5.458 3.699 1.00 97.81 100 VAL A O 1
ATOM 691 N N . GLN A 1 101 ? -7.539 5.462 1.505 1.00 97.38 101 GLN A N 1
ATOM 692 C CA . GLN A 1 101 ? -8.854 6.085 1.647 1.00 97.38 101 GLN A CA 1
ATOM 693 C C . GLN A 1 101 ? -9.939 5.210 1.031 1.00 97.38 101 GLN A C 1
ATOM 695 O O . GLN A 1 101 ? -9.787 4.699 -0.082 1.00 97.38 101 GLN A O 1
ATOM 700 N N . GLY A 1 102 ? -11.050 5.054 1.746 1.00 92.12 102 GLY A N 1
ATOM 701 C CA . GLY A 1 102 ? -12.201 4.333 1.228 1.00 92.12 102 GLY A CA 1
ATOM 702 C C . GLY A 1 102 ? -13.365 4.205 2.184 1.00 92.12 102 GLY A C 1
ATOM 703 O O . GLY A 1 102 ? -13.285 4.652 3.312 1.00 92.12 102 GLY A O 1
ATOM 704 N N . GLY A 1 103 ? -14.449 3.550 1.777 1.00 87.06 103 GLY A N 1
ATOM 705 C CA . GLY A 1 103 ? -15.541 3.237 2.707 1.00 87.06 103 GLY A CA 1
ATOM 706 C C . GLY A 1 103 ? -15.098 2.231 3.774 1.00 87.06 103 GLY A C 1
ATOM 707 O O . GLY A 1 103 ? -15.337 2.419 4.967 1.00 87.06 103 GLY A O 1
ATOM 708 N N . PHE A 1 104 ? -14.397 1.178 3.346 1.00 91.19 104 PHE A N 1
ATOM 709 C CA . PHE A 1 104 ? -14.033 0.039 4.195 1.00 91.19 104 PHE A CA 1
ATOM 710 C C . PHE A 1 104 ? -12.581 -0.404 3.952 1.00 91.19 104 PHE A C 1
ATOM 712 O O . PHE A 1 104 ? -12.353 -1.485 3.398 1.00 91.19 104 PHE A O 1
ATOM 719 N N . PRO A 1 105 ? -11.581 0.421 4.309 1.00 91.38 105 PRO A N 1
ATOM 720 C CA . PRO A 1 105 ? -10.186 0.030 4.168 1.00 91.38 105 PRO A CA 1
ATOM 721 C C . PRO A 1 105 ? -9.853 -1.122 5.124 1.00 91.38 105 PRO A C 1
ATOM 723 O O . PRO A 1 105 ? -10.149 -1.057 6.318 1.00 91.38 105 PRO A O 1
ATOM 726 N N . SER A 1 106 ? -9.231 -2.182 4.601 1.00 92.25 106 SER A N 1
ATOM 727 C CA . SER A 1 106 ? -8.878 -3.368 5.389 1.00 92.25 106 SER A CA 1
ATOM 728 C C . SER A 1 106 ? -7.467 -3.884 5.114 1.00 92.25 106 SER A C 1
ATOM 730 O O . SER A 1 106 ? -7.086 -4.032 3.950 1.00 92.25 106 SER A O 1
ATOM 732 N N . GLY A 1 107 ? -6.735 -4.244 6.170 1.00 92.88 107 GLY A N 1
ATOM 733 C CA . GLY A 1 107 ? -5.417 -4.872 6.072 1.00 92.88 107 GLY A CA 1
ATOM 734 C C . GLY A 1 107 ? -4.362 -3.908 5.540 1.00 92.88 107 GLY A C 1
ATOM 735 O O . GLY A 1 107 ? -3.848 -4.102 4.440 1.00 92.88 107 GLY A O 1
ATOM 736 N N . VAL A 1 108 ? -4.075 -2.852 6.300 1.00 96.38 108 VAL A N 1
ATOM 737 C CA . VAL A 1 108 ? -3.007 -1.889 6.002 1.00 96.38 108 VAL A CA 1
ATOM 738 C C . VAL A 1 108 ? -1.825 -2.182 6.916 1.00 96.38 108 VAL A C 1
ATOM 740 O O . VAL A 1 108 ? -1.967 -2.127 8.133 1.00 96.38 108 VAL A O 1
ATOM 743 N N . ALA A 1 109 ? -0.663 -2.470 6.344 1.00 95.69 109 ALA A N 1
ATOM 744 C CA . ALA A 1 109 ? 0.567 -2.741 7.073 1.00 95.69 109 ALA A CA 1
ATOM 745 C C . ALA A 1 109 ? 1.696 -1.838 6.567 1.00 95.69 109 ALA A C 1
ATOM 747 O O . ALA A 1 109 ? 1.995 -1.805 5.372 1.00 95.69 109 ALA A O 1
ATOM 748 N N . VAL A 1 110 ? 2.348 -1.118 7.476 1.00 96.12 110 VAL A N 1
ATOM 749 C CA . VAL A 1 110 ? 3.552 -0.335 7.180 1.00 96.12 110 VAL A CA 1
ATOM 750 C C . VAL A 1 110 ? 4.656 -0.775 8.128 1.00 96.12 110 VAL A C 1
ATOM 752 O O . VAL A 1 110 ? 4.522 -0.627 9.340 1.00 96.12 110 VAL A O 1
ATOM 755 N N . GLN A 1 111 ? 5.745 -1.313 7.589 1.00 94.25 111 GLN A N 1
ATOM 756 C CA . GLN A 1 111 ? 6.864 -1.816 8.383 1.00 94.25 111 GLN A CA 1
ATOM 757 C C . GLN A 1 111 ? 8.168 -1.146 7.966 1.00 94.25 111 GLN A C 1
ATOM 759 O O . GLN A 1 111 ? 8.464 -1.021 6.775 1.00 94.25 111 GLN A O 1
ATOM 764 N N . GLY A 1 112 ? 8.962 -0.728 8.946 1.00 90.06 112 GLY A N 1
ATOM 765 C CA . GLY A 1 112 ? 10.277 -0.173 8.673 1.00 90.06 112 GLY A CA 1
ATOM 766 C C . GLY A 1 112 ? 11.035 0.340 9.875 1.00 90.06 112 GLY A C 1
ATOM 767 O O . GLY A 1 112 ? 10.519 0.331 10.975 1.00 90.06 112 GLY A O 1
ATOM 768 N N . GLY A 1 113 ? 12.249 0.851 9.686 1.00 83.88 113 GLY A N 1
ATOM 769 C CA . GLY A 1 113 ? 12.990 1.488 10.780 1.00 83.88 113 GLY A CA 1
ATOM 770 C C . GLY A 1 113 ? 12.284 2.751 11.288 1.00 83.88 113 GLY A C 1
ATOM 771 O O . GLY A 1 113 ? 12.080 2.922 12.489 1.00 83.88 113 GLY A O 1
ATOM 772 N N . PHE A 1 114 ? 11.863 3.625 10.368 1.00 89.12 114 PHE A N 1
ATOM 773 C CA . PHE A 1 114 ? 11.258 4.919 10.708 1.00 89.12 114 PHE A CA 1
ATOM 774 C C . PHE A 1 114 ? 10.076 5.244 9.778 1.00 89.12 114 PHE A C 1
ATOM 776 O O . PHE A 1 114 ? 10.195 6.100 8.893 1.00 89.12 114 PHE A O 1
ATOM 783 N N . PRO A 1 115 ? 8.935 4.552 9.924 1.00 86.50 115 PRO A N 1
ATOM 784 C CA . PRO A 1 115 ? 7.748 4.861 9.139 1.00 86.50 115 PRO A CA 1
ATOM 785 C C . PRO A 1 115 ? 7.191 6.241 9.521 1.00 86.50 115 PRO A C 1
ATOM 787 O O . PRO A 1 115 ? 7.052 6.559 10.704 1.00 86.50 115 PRO A O 1
ATOM 790 N N . SER A 1 116 ? 6.863 7.069 8.526 1.00 90.06 116 SER A N 1
ATOM 791 C CA . SER A 1 116 ? 6.332 8.417 8.763 1.00 90.06 116 SER A CA 1
ATOM 792 C C . SER A 1 116 ? 5.162 8.793 7.854 1.00 90.06 116 SER A C 1
ATOM 794 O O . SER A 1 116 ? 5.255 8.614 6.638 1.00 90.06 116 SER A O 1
ATOM 796 N N . GLY A 1 117 ? 4.123 9.417 8.412 1.00 90.88 117 GLY A N 1
ATOM 797 C CA . GLY A 1 117 ? 2.991 9.946 7.649 1.00 90.88 117 GLY A CA 1
ATOM 798 C C . GLY A 1 117 ? 2.122 8.826 7.089 1.00 90.88 117 GLY A C 1
ATOM 799 O O . GLY A 1 117 ? 2.044 8.655 5.874 1.00 90.88 117 GLY A O 1
ATOM 800 N N . VAL A 1 118 ? 1.520 8.037 7.977 1.00 93.00 118 VAL A N 1
ATOM 801 C CA . VAL A 1 118 ? 0.568 6.976 7.626 1.00 93.00 118 VAL A CA 1
ATOM 802 C C . VAL A 1 118 ? -0.837 7.477 7.930 1.00 93.00 118 VAL A C 1
ATOM 804 O O . VAL A 1 118 ? -1.129 7.819 9.070 1.00 93.00 118 VAL A O 1
ATOM 807 N N . ALA A 1 119 ? -1.713 7.506 6.934 1.00 94.06 119 ALA A N 1
ATOM 808 C CA . ALA A 1 119 ? -3.101 7.918 7.073 1.00 94.06 119 ALA A CA 1
ATOM 809 C C . ALA A 1 119 ? -4.032 6.840 6.510 1.00 94.06 119 ALA A C 1
ATOM 811 O O . ALA A 1 119 ? -3.903 6.432 5.355 1.00 94.06 119 ALA A O 1
ATOM 812 N N . VAL A 1 120 ? -4.993 6.391 7.313 1.00 93.00 120 VAL A N 1
ATOM 813 C CA . VAL A 1 120 ? -6.073 5.503 6.873 1.00 93.00 120 VAL A CA 1
ATOM 814 C C . VAL A 1 120 ? -7.399 6.174 7.186 1.00 93.00 120 VAL A C 1
ATOM 816 O O . VAL A 1 120 ? -7.698 6.438 8.347 1.00 93.00 120 VAL A O 1
ATOM 819 N N . GLN A 1 121 ? -8.200 6.453 6.164 1.00 91.88 121 GLN A N 1
ATOM 820 C CA . GLN A 1 121 ? -9.487 7.127 6.321 1.00 91.88 121 GLN A CA 1
ATOM 821 C C . GLN A 1 121 ? -10.604 6.287 5.711 1.00 91.88 121 GLN A C 1
ATOM 823 O O . GLN A 1 121 ? -10.492 5.814 4.577 1.00 91.88 121 GLN A O 1
ATOM 828 N N . GLY A 1 122 ? -11.692 6.117 6.454 1.00 85.62 122 GLY A N 1
ATOM 829 C CA . GLY A 1 122 ? -12.888 5.477 5.933 1.00 85.62 122 GLY A CA 1
ATOM 830 C C . GLY A 1 122 ? -13.994 5.266 6.938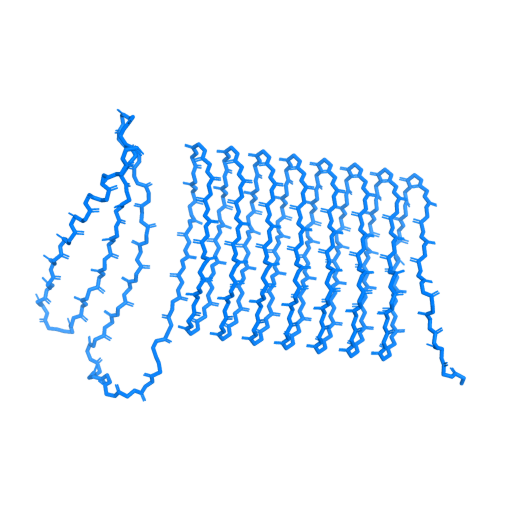 1.00 85.62 122 GLY A C 1
ATOM 831 O O . GLY A 1 122 ? -13.798 5.489 8.116 1.00 85.62 122 GLY A O 1
ATOM 832 N N . GLY A 1 123 ? -15.158 4.793 6.504 1.00 78.75 123 GLY A N 1
ATOM 833 C CA . GLY A 1 123 ? -16.271 4.495 7.411 1.00 78.75 123 GLY A CA 1
ATOM 834 C C . GLY A 1 123 ? -15.911 3.431 8.454 1.00 78.75 123 GLY A C 1
ATOM 835 O O . GLY A 1 123 ? -16.107 3.646 9.650 1.00 78.75 123 GLY A O 1
ATOM 836 N N . LEU A 1 124 ? -15.329 2.306 8.021 1.00 80.62 124 LEU A N 1
ATOM 837 C CA . LEU A 1 124 ? -14.942 1.188 8.898 1.00 80.62 124 LEU A CA 1
ATOM 838 C C . LEU A 1 124 ? -13.505 0.697 8.626 1.00 80.62 124 LEU A C 1
ATOM 840 O O . LEU A 1 124 ? -13.331 -0.359 8.008 1.00 80.62 124 LEU A O 1
ATOM 844 N N . PRO A 1 125 ? -12.461 1.412 9.080 1.00 80.50 125 PRO A N 1
ATOM 845 C CA . PRO A 1 125 ? -11.087 0.936 8.961 1.00 80.50 125 PRO A CA 1
ATOM 846 C C . PRO A 1 125 ? -10.856 -0.336 9.788 1.00 80.50 125 PRO A C 1
ATOM 848 O O . PRO A 1 125 ? -11.196 -0.378 10.972 1.00 80.50 125 PRO A O 1
ATOM 851 N N . ARG A 1 126 ? -10.264 -1.377 9.191 1.00 80.88 126 ARG A N 1
ATOM 852 C CA . ARG A 1 126 ? -9.969 -2.650 9.875 1.00 80.88 126 ARG A CA 1
ATOM 853 C C . ARG A 1 126 ? -8.531 -3.111 9.662 1.00 80.88 126 ARG A C 1
ATOM 855 O O . ARG A 1 126 ? -8.082 -3.212 8.526 1.00 80.88 126 ARG A O 1
ATOM 862 N N . GLY A 1 127 ? -7.845 -3.492 10.737 1.00 79.00 127 GLY A N 1
ATOM 863 C CA . GLY A 1 127 ? -6.520 -4.111 10.659 1.00 79.00 127 GLY A CA 1
ATOM 864 C C . GLY A 1 127 ? -5.478 -3.151 10.092 1.00 79.00 127 GLY A C 1
ATOM 865 O O . GLY A 1 127 ? -5.020 -3.336 8.966 1.00 79.00 127 GLY A O 1
ATOM 866 N N . VAL A 1 128 ? -5.144 -2.110 10.855 1.00 82.50 128 VAL A N 1
ATOM 867 C CA . VAL A 1 128 ? -4.075 -1.159 10.529 1.00 82.50 128 VAL A CA 1
ATOM 868 C C . VAL A 1 128 ? -2.899 -1.428 11.458 1.00 82.50 128 VAL A C 1
ATOM 870 O O . VAL A 1 128 ? -3.030 -1.279 12.667 1.00 82.50 128 VAL A O 1
ATOM 873 N N . ALA A 1 129 ? -1.751 -1.798 10.906 1.00 81.81 129 ALA A N 1
ATOM 874 C CA . ALA A 1 129 ? -0.529 -2.048 11.654 1.00 81.81 129 ALA A CA 1
ATOM 875 C C . ALA A 1 129 ? 0.599 -1.147 11.144 1.00 81.81 129 ALA A C 1
ATOM 877 O O . ALA A 1 129 ? 0.900 -1.125 9.950 1.00 81.81 129 ALA A O 1
ATOM 878 N N . VAL A 1 130 ? 1.251 -0.421 12.047 1.00 81.88 130 VAL A N 1
ATOM 879 C CA . VAL A 1 130 ? 2.484 0.318 11.757 1.00 81.88 130 VAL A CA 1
ATOM 880 C C . VAL A 1 130 ? 3.562 -0.156 12.719 1.00 81.88 130 VAL A C 1
ATOM 882 O O . VAL A 1 130 ? 3.413 -0.007 13.927 1.00 81.88 130 VAL A O 1
ATOM 885 N N . GLN A 1 131 ? 4.642 -0.731 12.201 1.00 79.81 131 GLN A N 1
ATOM 886 C CA . GLN A 1 131 ? 5.734 -1.261 13.017 1.00 79.81 131 GLN A CA 1
ATOM 887 C C . GLN A 1 131 ? 7.059 -0.618 12.625 1.00 79.81 131 GLN A C 1
ATOM 889 O O . GLN A 1 131 ? 7.390 -0.523 11.441 1.00 79.81 131 GLN A O 1
ATOM 894 N N . GLY A 1 132 ? 7.829 -0.196 13.623 1.00 77.00 132 GLY A N 1
ATOM 895 C CA . GLY A 1 132 ? 9.179 0.293 13.402 1.00 77.00 132 GLY A CA 1
ATOM 896 C C . GLY A 1 132 ? 9.878 0.821 14.633 1.00 77.00 132 GLY A C 1
ATOM 897 O O . GLY A 1 132 ? 9.270 0.931 15.679 1.00 77.00 132 GLY A O 1
ATOM 898 N N . GLY A 1 133 ? 11.147 1.203 14.522 1.00 70.94 133 GLY A N 1
ATOM 899 C CA . GLY A 1 133 ? 11.882 1.813 15.633 1.00 70.94 133 GLY A CA 1
ATOM 900 C C . GLY A 1 133 ? 11.237 3.121 16.107 1.00 70.94 133 GLY A C 1
ATOM 901 O O . GLY A 1 133 ? 10.941 3.268 17.292 1.00 70.94 133 GLY A O 1
ATOM 902 N N . LEU A 1 134 ? 10.963 4.049 15.181 1.00 73.62 134 LEU A N 1
ATOM 903 C CA . LEU A 1 134 ? 10.391 5.376 15.475 1.00 73.62 134 LEU A CA 1
ATOM 904 C C . LEU A 1 134 ? 9.223 5.737 14.532 1.00 73.62 134 LEU A C 1
ATOM 906 O O . LEU A 1 134 ? 9.405 6.553 13.620 1.00 73.62 134 LEU A O 1
ATOM 910 N N . PRO A 1 135 ? 8.021 5.167 14.716 1.00 72.44 135 PRO A N 1
ATOM 911 C CA . PRO A 1 135 ? 6.855 5.554 13.928 1.00 72.44 135 PRO A CA 1
ATOM 912 C C . PRO A 1 135 ? 6.422 7.001 14.222 1.00 72.44 135 PRO A C 1
ATOM 914 O O . PRO A 1 135 ? 6.301 7.402 15.382 1.00 72.44 135 PRO A O 1
ATOM 917 N N . ARG A 1 136 ? 6.176 7.801 13.174 1.00 75.62 136 ARG A N 1
ATOM 918 C CA . ARG A 1 136 ? 5.768 9.217 13.285 1.00 75.62 136 ARG A CA 1
ATOM 919 C C . ARG A 1 136 ? 4.534 9.549 12.447 1.00 75.62 136 ARG A C 1
ATOM 921 O O . ARG A 1 136 ? 4.517 9.274 11.254 1.00 75.62 136 ARG A O 1
ATOM 928 N N . GLY A 1 137 ? 3.550 10.233 13.023 1.00 76.12 137 GLY A N 1
ATOM 929 C CA . GLY A 1 137 ? 2.395 10.748 12.280 1.00 76.12 137 GLY A CA 1
ATOM 930 C C . GLY A 1 137 ? 1.543 9.624 11.693 1.00 76.12 137 GLY A C 1
ATOM 931 O O . GLY A 1 137 ? 1.500 9.456 10.476 1.00 76.12 137 GLY A O 1
ATOM 932 N N . VAL A 1 138 ? 0.914 8.833 12.561 1.00 76.75 138 VAL A N 1
ATOM 933 C CA . VAL A 1 138 ? -0.042 7.786 12.186 1.00 76.75 138 VAL A CA 1
ATOM 934 C C . VAL A 1 138 ? -1.448 8.271 12.521 1.00 76.75 138 VAL A C 1
ATOM 936 O O . VAL A 1 138 ? -1.738 8.557 13.676 1.00 76.75 138 VAL A O 1
ATOM 939 N N . ALA A 1 139 ? -2.329 8.340 11.532 1.00 79.12 139 ALA A N 1
ATOM 940 C CA . ALA A 1 139 ? -3.720 8.732 11.700 1.00 79.12 139 ALA A CA 1
ATOM 941 C C . ALA A 1 139 ? -4.646 7.651 11.137 1.00 79.12 139 ALA A C 1
ATOM 943 O O . ALA A 1 139 ? -4.512 7.247 9.982 1.00 79.12 139 ALA A O 1
ATOM 944 N N . VAL A 1 140 ? -5.609 7.198 11.934 1.00 78.06 140 VAL A N 1
ATOM 945 C CA . VAL A 1 140 ? -6.710 6.346 11.473 1.00 78.06 140 VAL A CA 1
ATOM 946 C C . VAL A 1 140 ? -8.020 7.044 11.805 1.00 78.06 140 VAL A C 1
ATOM 948 O O . VAL A 1 140 ? -8.304 7.296 12.970 1.00 78.06 140 VAL A O 1
ATOM 951 N N . GLN A 1 141 ? -8.818 7.373 10.797 1.00 80.25 141 GLN A N 1
ATOM 952 C CA . GLN A 1 141 ? -10.084 8.082 10.978 1.00 80.25 141 GLN A CA 1
ATOM 953 C C . GLN A 1 141 ? -11.231 7.275 10.387 1.00 80.25 141 GLN A C 1
ATOM 955 O O . GLN A 1 141 ? -11.144 6.792 9.255 1.00 80.25 141 GLN A O 1
ATOM 960 N N . GLY A 1 142 ? -12.315 7.159 11.147 1.00 76.31 142 GLY A N 1
ATOM 961 C CA . GLY A 1 142 ? -13.543 6.558 10.665 1.00 76.31 142 GLY A CA 1
ATOM 962 C C . GLY A 1 142 ? -14.696 6.573 11.643 1.00 76.31 142 GLY A C 1
ATOM 963 O O . GLY A 1 142 ? -14.581 7.104 12.737 1.00 76.31 142 GLY A O 1
ATOM 964 N N . GLY A 1 143 ? -15.813 5.962 11.256 1.00 69.75 143 GLY A N 1
ATOM 965 C CA . GLY A 1 143 ? -16.924 5.705 12.172 1.00 69.75 143 GLY A CA 1
ATOM 966 C C . GLY A 1 143 ? -16.512 4.684 13.232 1.00 69.75 143 GLY A C 1
ATOM 967 O O . GLY A 1 143 ? -16.529 4.969 14.425 1.00 69.75 143 GLY A O 1
ATOM 968 N N . PHE A 1 144 ? -16.024 3.518 12.796 1.00 70.06 144 PHE A N 1
ATOM 969 C CA . PHE A 1 144 ? -15.600 2.451 13.709 1.00 70.06 144 PHE A CA 1
ATOM 970 C C . PHE A 1 144 ? -14.264 1.818 13.295 1.00 70.06 144 PHE A C 1
ATOM 972 O O . PHE A 1 144 ? -14.250 0.768 12.640 1.00 70.06 144 PHE A O 1
ATOM 979 N N . PRO A 1 145 ? -13.127 2.422 13.677 1.00 71.31 145 PRO A N 1
ATOM 980 C CA . PRO A 1 145 ? -11.825 1.788 13.511 1.00 71.31 145 PRO A CA 1
ATOM 981 C C . PRO A 1 145 ? -11.704 0.531 14.393 1.00 71.31 145 PRO A C 1
ATOM 983 O O . PRO A 1 145 ? -12.040 0.553 15.576 1.00 71.31 145 PRO A O 1
ATOM 986 N N . ARG A 1 146 ? -11.209 -0.579 13.831 1.00 69.38 146 ARG A N 1
ATOM 987 C CA . ARG A 1 146 ? -10.932 -1.836 14.556 1.00 69.38 146 ARG A CA 1
ATOM 988 C C . ARG A 1 146 ? -9.540 -2.375 14.238 1.00 69.38 146 ARG A C 1
ATOM 990 O O . ARG A 1 146 ? -9.136 -2.398 13.078 1.00 69.38 146 ARG A O 1
ATOM 997 N N . GLY A 1 147 ? -8.843 -2.883 15.255 1.00 71.38 147 GLY A N 1
ATOM 998 C CA . GLY A 1 147 ? -7.532 -3.518 15.088 1.00 71.38 147 GLY A CA 1
ATOM 999 C C . GLY A 1 147 ? -6.468 -2.546 14.578 1.00 71.38 147 GLY A C 1
ATOM 1000 O O . GLY A 1 147 ? -5.861 -2.804 13.542 1.00 71.38 147 GLY A O 1
ATOM 1001 N N . VAL A 1 148 ? -6.294 -1.411 15.264 1.00 72.94 148 VAL A N 1
ATOM 1002 C CA . VAL A 1 148 ? -5.205 -0.463 14.993 1.00 72.94 148 VAL A CA 1
ATOM 1003 C C . VAL A 1 148 ? -4.067 -0.734 15.972 1.00 72.94 148 VAL A C 1
ATOM 1005 O O . VAL A 1 148 ? -4.274 -0.676 17.181 1.00 72.94 148 VAL A O 1
ATOM 1008 N N . ALA A 1 149 ? -2.875 -1.011 15.455 1.00 74.75 149 ALA A N 1
ATOM 1009 C CA . ALA A 1 149 ? -1.668 -1.237 16.233 1.00 74.75 149 ALA A CA 1
ATOM 1010 C C . ALA A 1 149 ? -0.527 -0.371 15.691 1.00 74.75 149 ALA A C 1
ATOM 1012 O O . ALA A 1 149 ? -0.239 -0.376 14.495 1.00 74.75 149 ALA A O 1
ATOM 1013 N N . VAL A 1 150 ? 0.145 0.358 16.580 1.00 71.38 150 VAL A N 1
ATOM 1014 C CA . VAL A 1 150 ? 1.392 1.063 16.267 1.00 71.38 150 VAL A CA 1
ATOM 1015 C C . VAL A 1 150 ? 2.442 0.597 17.262 1.00 71.38 150 VAL A C 1
ATOM 1017 O O . VAL A 1 150 ? 2.283 0.813 18.459 1.00 71.38 150 VAL A O 1
ATOM 1020 N N . GLN A 1 151 ? 3.488 -0.067 16.779 1.00 70.50 151 GLN A N 1
ATOM 1021 C CA . GLN A 1 151 ? 4.545 -0.636 17.614 1.00 70.50 151 GLN A CA 1
ATOM 1022 C C . GLN A 1 151 ? 5.894 -0.021 17.261 1.00 70.50 151 GLN A C 1
ATOM 1024 O O . GLN A 1 151 ? 6.238 0.121 16.085 1.00 70.50 151 GLN A O 1
ATOM 1029 N N . GLY A 1 152 ? 6.655 0.326 18.295 1.00 68.12 152 GLY A N 1
ATOM 1030 C CA . GLY A 1 152 ? 8.000 0.852 18.154 1.00 68.12 152 GLY A CA 1
ATOM 1031 C C . GLY A 1 152 ? 8.621 1.329 19.449 1.00 68.12 152 GLY A C 1
ATOM 1032 O O . GLY A 1 152 ? 7.931 1.463 20.454 1.00 68.12 152 GLY A O 1
ATOM 1033 N N . GLY A 1 153 ? 9.921 1.616 19.404 1.00 51.00 153 GLY A N 1
ATOM 1034 C CA . GLY A 1 153 ? 10.667 2.112 20.559 1.00 51.00 153 GLY A CA 1
ATOM 1035 C C . GLY A 1 153 ? 10.191 3.489 21.031 1.00 51.00 153 GLY A C 1
ATOM 1036 O O . GLY A 1 153 ? 10.196 3.753 22.227 1.00 51.00 153 GLY A O 1
ATOM 1037 N N . LEU A 1 154 ? 9.747 4.357 20.110 1.00 59.00 154 LEU A N 1
ATOM 1038 C CA . LEU A 1 154 ? 9.225 5.701 20.417 1.00 59.00 154 LEU A CA 1
ATOM 1039 C C . LEU A 1 154 ? 8.209 6.179 19.350 1.00 59.00 154 LEU A C 1
ATOM 1041 O O . LEU A 1 154 ? 8.574 6.923 18.431 1.00 59.00 154 LEU A O 1
ATOM 1045 N N . PRO A 1 155 ? 6.927 5.778 19.444 1.00 62.28 155 PRO A N 1
ATOM 1046 C CA . PRO A 1 155 ? 5.862 6.321 18.601 1.00 62.28 155 PRO A CA 1
ATOM 1047 C C . PRO A 1 155 ? 5.591 7.805 18.896 1.00 62.28 155 PRO A C 1
ATOM 1049 O O . PRO A 1 155 ? 5.490 8.212 20.052 1.00 62.28 155 PRO A O 1
ATOM 1052 N N . ARG A 1 156 ? 5.427 8.633 17.854 1.00 61.62 156 ARG A N 1
ATOM 1053 C CA . ARG A 1 156 ? 5.023 10.050 17.976 1.00 61.62 156 ARG A CA 1
ATOM 1054 C C . ARG A 1 156 ? 3.867 10.393 17.042 1.00 61.62 156 ARG A C 1
ATOM 1056 O O . ARG A 1 156 ? 3.923 10.090 15.854 1.00 61.62 156 ARG A O 1
ATOM 1063 N N . GLY A 1 157 ? 2.859 11.100 17.554 1.00 66.31 157 GLY A N 1
ATOM 1064 C CA . GLY A 1 157 ? 1.724 11.569 16.753 1.00 66.31 157 GLY A CA 1
ATOM 1065 C C . GLY A 1 157 ? 0.881 10.418 16.206 1.00 66.31 157 GLY A C 1
ATOM 1066 O O . GLY A 1 157 ? 0.764 10.276 14.993 1.00 66.31 157 GLY A O 1
ATOM 1067 N N . VAL A 1 158 ? 0.350 9.578 17.099 1.00 67.31 158 VAL A N 1
ATOM 1068 C CA . VAL A 1 158 ? -0.631 8.538 16.761 1.00 67.31 158 VAL A CA 1
ATOM 1069 C C . VAL A 1 158 ? -2.020 9.058 17.122 1.00 67.31 158 VAL A C 1
ATOM 1071 O O . VAL A 1 158 ? -2.246 9.451 18.262 1.00 67.31 158 VAL A O 1
ATOM 1074 N N . ALA A 1 159 ? -2.941 9.066 16.164 1.00 69.62 159 ALA A N 1
ATOM 1075 C CA . ALA A 1 159 ? -4.325 9.477 16.353 1.00 69.62 159 ALA A CA 1
ATOM 1076 C C . ALA A 1 159 ? -5.269 8.424 15.765 1.00 69.62 159 ALA A C 1
ATOM 1078 O O . ALA A 1 159 ? -5.114 8.011 14.616 1.00 69.62 159 ALA A O 1
ATOM 1079 N N . VAL A 1 160 ? -6.263 8.004 16.546 1.00 68.75 160 VAL A N 1
ATOM 1080 C CA . VAL A 1 160 ? -7.341 7.122 16.083 1.00 68.75 160 VAL A CA 1
ATOM 1081 C C . VAL A 1 160 ? -8.667 7.784 16.433 1.00 68.75 160 VAL A C 1
ATOM 1083 O O . VAL A 1 160 ? -8.975 7.947 17.608 1.00 68.75 160 VAL A O 1
ATOM 1086 N N . GLN A 1 161 ? -9.435 8.191 15.425 1.00 72.19 161 GLN A N 1
ATOM 1087 C CA . GLN A 1 161 ? -10.721 8.869 15.602 1.00 72.19 161 GLN A CA 1
ATOM 1088 C C . GLN A 1 161 ? -11.870 7.969 15.137 1.00 72.19 161 GLN A C 1
ATOM 1090 O O . GLN A 1 161 ? -11.841 7.450 14.019 1.00 72.19 161 GLN A O 1
ATOM 1095 N N . GLY A 1 162 ? -12.853 7.792 16.025 1.00 66.94 162 GLY A N 1
ATOM 1096 C CA . GLY A 1 162 ? -14.110 7.068 15.821 1.00 66.94 162 GLY A CA 1
ATOM 1097 C C . GLY A 1 162 ? -15.314 8.018 15.875 1.00 66.94 162 GLY A C 1
ATOM 1098 O O . GLY A 1 162 ? -15.307 8.962 16.664 1.00 66.94 162 GLY A O 1
ATOM 1099 N N . GLY A 1 163 ? -16.359 7.759 15.091 1.00 53.66 163 GLY A N 1
ATOM 1100 C CA . GLY A 1 163 ? -17.657 8.434 15.164 1.00 53.66 163 GLY A CA 1
ATOM 1101 C C . GLY A 1 163 ? -18.773 7.431 15.463 1.00 53.66 163 GLY A C 1
ATOM 1102 O O . GLY A 1 163 ? -19.029 6.541 14.656 1.00 53.66 163 GLY A O 1
ATOM 1103 N N . LEU A 1 164 ? -19.448 7.570 16.610 1.00 41.53 164 LEU A N 1
ATOM 1104 C CA . LEU A 1 164 ? -20.670 6.811 16.901 1.00 41.53 164 LEU A CA 1
ATOM 1105 C C . LEU A 1 164 ? -21.802 7.254 15.948 1.00 41.53 164 LEU A C 1
ATOM 1107 O O . LEU A 1 164 ? -21.937 8.457 15.709 1.00 41.53 164 LEU A O 1
ATOM 1111 N N . PRO A 1 165 ? -22.628 6.331 15.421 1.00 38.34 165 PRO A N 1
ATOM 1112 C CA . PRO A 1 165 ? -23.848 6.673 14.711 1.00 38.34 165 PRO A CA 1
ATOM 1113 C C . PRO A 1 165 ? -24.802 7.383 15.671 1.00 38.34 165 PRO A C 1
ATOM 1115 O O . PRO A 1 165 ? -24.889 7.061 16.855 1.00 38.34 165 PRO A O 1
ATOM 1118 N N . ILE A 1 166 ? -25.480 8.383 15.126 1.00 37.41 166 ILE A N 1
ATOM 1119 C CA . ILE A 1 166 ? -26.430 9.261 15.795 1.00 37.41 166 ILE A CA 1
ATOM 1120 C C . ILE A 1 166 ? -27.652 8.429 16.213 1.00 37.41 166 ILE A C 1
ATOM 1122 O O . ILE A 1 166 ? -28.587 8.265 15.440 1.00 37.41 166 ILE A O 1
ATOM 1126 N N . LEU A 1 167 ? -27.645 7.887 17.425 1.00 38.84 167 LEU A N 1
ATOM 1127 C CA . LEU A 1 167 ? -28.862 7.751 18.218 1.00 38.84 167 LEU A CA 1
ATOM 1128 C C . LEU A 1 167 ? -28.569 8.439 19.552 1.00 38.84 167 LEU A C 1
ATOM 1130 O O . LEU A 1 167 ? -27.684 8.023 20.294 1.00 38.84 167 LEU A O 1
ATOM 1134 N N . ASP A 1 168 ? -29.253 9.559 19.768 1.00 39.16 168 ASP A N 1
ATOM 1135 C CA . ASP A 1 168 ? -29.335 10.314 21.019 1.00 39.16 168 ASP A CA 1
ATOM 1136 C C . ASP A 1 168 ? -28.018 10.843 21.601 1.00 39.16 168 ASP A C 1
ATOM 1138 O O . ASP A 1 168 ? -27.636 10.541 22.732 1.00 39.16 168 ASP A O 1
ATOM 1142 N N . ARG A 1 169 ? -27.336 11.734 20.865 1.00 40.81 169 ARG A N 1
ATOM 1143 C CA . ARG A 1 169 ? -26.387 12.659 21.504 1.00 40.81 169 ARG A CA 1
ATOM 1144 C C . ARG A 1 169 ? -27.123 13.925 21.945 1.00 40.81 169 ARG A C 1
ATOM 1146 O O . ARG A 1 169 ? -27.574 14.680 21.084 1.00 40.81 169 ARG A O 1
ATOM 1153 N N . PRO A 1 170 ? -27.168 14.240 23.249 1.00 38.34 170 PRO A N 1
ATOM 1154 C CA . PRO A 1 170 ? -27.438 15.600 23.674 1.00 38.34 170 PRO A CA 1
ATOM 1155 C C . PRO A 1 170 ? -26.355 16.530 23.089 1.00 38.34 170 PRO A C 1
ATOM 1157 O O . PRO A 1 170 ? -25.179 16.146 23.069 1.00 38.34 170 PRO A O 1
ATOM 1160 N N . PRO A 1 171 ? -26.691 17.760 22.660 1.00 43.16 171 PRO A N 1
ATOM 1161 C CA . PRO A 1 171 ? -25.784 18.676 21.948 1.00 43.16 171 PRO A CA 1
ATOM 1162 C C . PRO A 1 171 ? -24.551 19.133 22.752 1.00 43.16 171 PRO A C 1
ATOM 1164 O O . PRO A 1 171 ? -23.727 19.901 22.261 1.00 43.16 171 PRO A O 1
ATOM 1167 N N . TRP A 1 172 ? -24.404 18.669 23.992 1.00 41.81 172 TRP A N 1
ATOM 1168 C CA . TRP A 1 172 ? -23.289 18.981 24.872 1.00 41.81 172 TRP A CA 1
ATOM 1169 C C . TRP A 1 172 ? -22.202 17.899 24.923 1.00 41.81 172 TRP A C 1
ATOM 1171 O O . TRP A 1 172 ? -21.118 18.228 25.384 1.00 41.81 172 TRP A O 1
ATOM 1181 N N . LEU A 1 173 ? -22.414 16.664 24.445 1.00 35.81 173 LEU A N 1
ATOM 1182 C CA . LEU A 1 173 ? -21.469 15.556 24.663 1.00 35.81 173 LEU A CA 1
ATOM 1183 C C . LEU A 1 173 ? -20.429 15.408 23.530 1.00 35.81 173 LEU A C 1
ATOM 1185 O O . LEU A 1 173 ? -20.726 14.857 22.468 1.00 35.81 173 LEU A O 1
ATOM 1189 N N . HIS A 1 174 ? -19.184 15.830 23.771 1.00 43.94 174 HIS A N 1
ATOM 1190 C CA . HIS A 1 174 ? -18.030 15.505 22.916 1.00 43.94 174 HIS A CA 1
ATOM 1191 C C . HIS A 1 174 ? -17.196 14.386 23.559 1.00 43.94 174 HIS A C 1
ATOM 1193 O O . HIS A 1 174 ? -16.858 14.468 24.740 1.00 43.94 174 HIS A O 1
ATOM 1199 N N . VAL A 1 175 ? -16.884 13.337 22.780 1.00 41.50 175 VAL A N 1
ATOM 1200 C CA . VAL A 1 175 ? -16.015 12.222 23.200 1.00 41.50 175 VAL A CA 1
ATOM 1201 C C . VAL A 1 175 ? -14.763 12.232 22.331 1.00 41.50 175 VAL A C 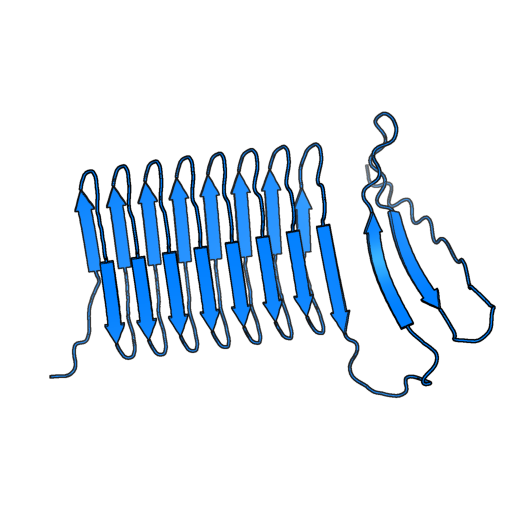1
ATOM 1203 O O . VAL A 1 175 ? -14.824 11.850 21.163 1.00 41.50 175 VAL A O 1
ATOM 1206 N N . GLU A 1 176 ? -13.643 12.664 22.901 1.00 43.00 176 GLU A N 1
ATOM 1207 C CA . GLU A 1 176 ? -12.318 12.523 22.296 1.00 43.00 176 GLU A CA 1
ATOM 1208 C C . GLU A 1 176 ? -11.604 11.332 22.945 1.00 43.00 176 GLU A C 1
ATOM 1210 O O . GLU A 1 176 ? -11.376 11.306 24.157 1.00 43.00 176 GLU A O 1
ATOM 1215 N N . VAL A 1 177 ? -11.265 10.324 22.133 1.00 41.72 177 VAL A N 1
ATOM 1216 C CA . VAL A 1 177 ? -10.412 9.205 22.552 1.00 41.72 177 VAL A CA 1
ATOM 1217 C C . VAL A 1 177 ? -8.994 9.516 22.100 1.00 41.72 177 VAL A C 1
ATOM 1219 O O . VAL A 1 177 ? -8.666 9.407 20.920 1.00 41.72 177 VAL A O 1
ATOM 1222 N N . LEU A 1 178 ? -8.154 9.925 23.046 1.00 39.97 178 LEU A N 1
ATOM 1223 C CA . LEU A 1 178 ? -6.757 10.256 22.801 1.00 39.97 178 LEU A CA 1
ATOM 1224 C C . LEU A 1 178 ? -5.894 9.189 23.478 1.00 39.97 178 LEU A C 1
ATOM 1226 O O . LEU A 1 178 ? -5.768 9.150 24.704 1.00 39.97 178 LEU A O 1
ATOM 1230 N N . LEU A 1 179 ? -5.324 8.280 22.685 1.00 40.69 179 LEU A N 1
ATOM 1231 C CA . LEU A 1 179 ? -4.386 7.283 23.197 1.00 40.69 179 LEU A CA 1
ATOM 1232 C C . LEU A 1 179 ? -2.989 7.912 23.263 1.00 40.69 179 LEU A C 1
ATOM 1234 O O . LEU A 1 179 ? -2.328 8.080 22.239 1.00 40.69 179 LEU A O 1
ATOM 1238 N N . HIS A 1 180 ? -2.540 8.267 24.467 1.00 40.50 180 HIS A N 1
ATOM 1239 C CA . HIS A 1 180 ? -1.168 8.710 24.700 1.00 40.50 180 HIS A CA 1
ATOM 1240 C C . HIS A 1 180 ? -0.343 7.546 25.251 1.00 40.50 180 HIS A C 1
ATOM 1242 O O . HIS A 1 180 ? -0.584 7.073 26.358 1.00 40.50 180 HIS A O 1
ATOM 1248 N N . LEU A 1 181 ? 0.669 7.113 24.500 1.00 42.59 181 LEU A N 1
ATOM 1249 C CA . LEU A 1 181 ? 1.733 6.259 25.025 1.00 42.59 181 LEU A CA 1
ATOM 1250 C C . LEU A 1 181 ? 2.784 7.178 25.663 1.00 42.59 181 LEU A C 1
ATOM 1252 O O . LEU A 1 181 ? 3.554 7.824 24.952 1.00 42.59 181 LEU A O 1
ATOM 1256 N N . LEU A 1 182 ? 2.765 7.308 26.992 1.00 40.31 182 LEU A N 1
ATOM 1257 C CA . LEU A 1 182 ? 3.780 8.051 27.744 1.00 40.31 182 LEU A CA 1
ATOM 1258 C C . LEU A 1 182 ? 4.832 7.063 28.253 1.00 40.31 182 LEU A C 1
ATOM 1260 O O . LEU A 1 182 ? 4.519 6.187 29.051 1.00 40.31 182 LEU A O 1
ATOM 1264 N N . ASN A 1 183 ? 6.076 7.218 27.798 1.00 41.66 183 ASN A N 1
ATOM 1265 C CA . ASN A 1 183 ? 7.227 6.520 28.363 1.00 41.66 183 ASN A CA 1
ATOM 1266 C C . ASN A 1 183 ? 7.821 7.395 29.476 1.00 41.66 183 ASN A C 1
ATOM 1268 O O . ASN A 1 183 ? 8.463 8.404 29.185 1.00 41.66 183 ASN A O 1
ATOM 1272 N N . TYR A 1 184 ? 7.585 7.022 30.734 1.00 35.56 184 TYR A N 1
ATOM 1273 C CA . TYR A 1 184 ? 8.370 7.500 31.871 1.00 35.56 184 TYR A CA 1
ATOM 1274 C C . TYR A 1 184 ? 9.281 6.357 32.319 1.00 35.56 184 TYR A C 1
ATOM 1276 O O . TYR A 1 184 ? 8.811 5.375 32.886 1.00 35.56 184 TYR A O 1
ATOM 1284 N N . GLY A 1 185 ? 10.581 6.483 32.043 1.00 34.75 185 GLY A N 1
ATOM 1285 C CA . GLY A 1 185 ? 11.620 5.715 32.734 1.00 34.75 185 GLY A CA 1
ATOM 1286 C C . GLY A 1 185 ? 11.468 4.190 32.714 1.00 34.75 185 GLY A C 1
ATOM 1287 O O . GLY A 1 185 ? 11.714 3.561 33.735 1.00 34.75 185 GLY A O 1
ATOM 1288 N N . GLY A 1 186 ? 11.073 3.587 31.586 1.00 37.25 186 GLY A N 1
ATOM 1289 C CA . GLY A 1 186 ? 11.130 2.126 31.416 1.00 37.25 186 GLY A CA 1
ATOM 1290 C C . GLY A 1 186 ? 9.872 1.343 31.807 1.00 37.25 186 GLY A C 1
ATOM 1291 O O . GLY A 1 186 ? 9.884 0.119 31.720 1.00 37.25 186 GLY A O 1
ATOM 1292 N N . ILE A 1 187 ? 8.770 2.011 32.162 1.00 34.84 187 ILE A N 1
ATOM 1293 C CA . ILE A 1 187 ? 7.470 1.358 32.377 1.00 34.84 187 ILE A CA 1
ATOM 1294 C C . ILE A 1 187 ? 6.585 1.597 31.145 1.00 34.84 187 ILE A C 1
ATOM 1296 O O . ILE A 1 187 ? 6.203 2.729 30.848 1.00 34.84 187 ILE A O 1
ATOM 1300 N N . MET A 1 188 ? 6.256 0.529 30.410 1.00 38.62 188 MET A N 1
ATOM 1301 C CA . MET A 1 188 ? 5.301 0.571 29.295 1.00 38.62 188 MET A CA 1
ATOM 1302 C C . MET A 1 188 ? 3.870 0.638 29.848 1.00 38.62 188 MET A C 1
ATOM 1304 O O . MET A 1 188 ? 3.293 -0.381 30.216 1.00 38.62 188 MET A O 1
ATOM 1308 N N . GLY A 1 189 ? 3.294 1.838 29.922 1.00 39.38 189 GLY A N 1
ATOM 1309 C CA . GLY A 1 189 ? 1.896 2.047 30.304 1.00 39.38 189 GLY A CA 1
ATOM 1310 C C . GLY A 1 189 ? 1.039 2.518 29.127 1.00 39.38 189 GLY A C 1
ATOM 1311 O O . GLY A 1 189 ? 1.325 3.548 28.516 1.00 39.38 189 GLY A O 1
ATOM 1312 N N . ASN A 1 190 ? -0.051 1.803 28.836 1.00 42.53 190 ASN A N 1
ATOM 1313 C CA . ASN A 1 190 ? -1.104 2.294 27.946 1.00 42.53 190 ASN A CA 1
ATOM 1314 C C . ASN A 1 190 ? -1.983 3.281 28.723 1.00 42.53 190 ASN A C 1
ATOM 1316 O O . ASN A 1 190 ? -2.747 2.867 29.593 1.00 42.53 190 ASN A O 1
ATOM 1320 N N . VAL A 1 191 ? -1.912 4.579 28.416 1.00 40.12 191 VAL A N 1
ATOM 1321 C CA . VAL A 1 191 ? -2.833 5.561 29.004 1.00 40.12 191 VAL A CA 1
ATOM 1322 C C . VAL A 1 191 ? -3.957 5.843 28.012 1.00 40.12 191 VAL A C 1
ATOM 1324 O O . VAL A 1 191 ? -3.797 6.584 27.039 1.00 40.12 191 VAL A O 1
ATOM 1327 N N . LEU A 1 192 ? -5.123 5.250 28.272 1.00 40.09 192 LEU A N 1
ATOM 1328 C CA . LEU A 1 192 ? -6.371 5.622 27.614 1.00 40.09 192 LEU A CA 1
ATOM 1329 C C . LEU A 1 192 ? -6.905 6.899 28.277 1.00 40.09 192 LEU A C 1
ATOM 1331 O O . LEU A 1 192 ? -7.449 6.844 29.379 1.00 40.09 192 LEU A O 1
ATOM 1335 N N . ARG A 1 193 ? -6.764 8.060 27.624 1.00 39.81 193 ARG A N 1
ATOM 1336 C CA . ARG A 1 193 ? -7.507 9.262 28.028 1.00 39.81 193 ARG A CA 1
ATOM 1337 C C . ARG A 1 193 ? -8.796 9.343 27.229 1.00 39.81 193 ARG A C 1
ATOM 1339 O O . ARG A 1 193 ? -8.787 9.622 26.032 1.00 39.81 193 ARG A O 1
ATOM 1346 N N . VAL A 1 194 ? -9.904 9.107 27.924 1.00 42.50 194 VAL A N 1
ATOM 1347 C CA . VAL A 1 194 ? -11.247 9.392 27.423 1.00 42.50 194 VAL A CA 1
ATOM 1348 C C . VAL A 1 194 ? -11.638 10.768 27.948 1.00 42.50 194 VAL A C 1
ATOM 1350 O O . VAL A 1 194 ? -11.821 10.946 29.151 1.00 42.50 194 VAL A O 1
ATOM 1353 N N . HIS A 1 195 ? -11.735 11.753 27.062 1.00 41.47 195 HIS A N 1
ATOM 1354 C CA . HIS A 1 195 ? -12.296 13.055 27.403 1.00 41.47 195 HIS A CA 1
ATOM 1355 C C . HIS A 1 195 ? -13.806 13.013 27.160 1.00 41.47 195 HIS A C 1
ATOM 1357 O O . HIS A 1 195 ? -14.242 12.870 26.020 1.00 41.47 195 HIS A O 1
ATOM 1363 N N . ILE A 1 196 ? -14.593 13.124 28.237 1.00 40.84 196 ILE A N 1
ATOM 1364 C CA . ILE A 1 196 ? -16.052 13.295 28.192 1.00 40.84 196 ILE A CA 1
ATOM 1365 C C . ILE A 1 196 ? -16.343 14.717 28.680 1.00 40.84 196 ILE A C 1
ATOM 1367 O O . ILE A 1 196 ? -16.231 15.001 29.873 1.00 40.84 196 ILE A O 1
ATOM 1371 N N . GLY A 1 197 ? -16.644 15.629 27.757 1.00 40.88 197 GLY A N 1
ATOM 1372 C CA . GLY A 1 197 ? -16.943 17.031 28.067 1.00 40.88 197 GLY A CA 1
ATOM 1373 C C . GLY A 1 197 ? -18.397 17.388 27.766 1.00 40.88 197 GLY A C 1
ATOM 1374 O O . GLY A 1 197 ? -18.895 17.018 26.704 1.00 40.88 197 GLY A O 1
ATOM 1375 N N . GLY A 1 198 ? -19.041 18.105 28.699 1.00 38.56 198 GLY A N 1
ATOM 1376 C CA . GLY A 1 198 ? -20.326 18.803 28.552 1.00 38.56 198 GLY A CA 1
ATOM 1377 C C . GLY A 1 198 ? -20.129 20.328 28.557 1.00 38.56 198 GLY A C 1
ATOM 1378 O O . GLY A 1 198 ? -19.215 20.818 29.216 1.00 38.56 198 GLY A O 1
ATOM 1379 N N . ARG A 1 199 ? -20.974 21.102 27.855 1.00 40.22 199 ARG A N 1
ATOM 1380 C CA . ARG A 1 199 ? -20.841 22.574 27.684 1.00 40.22 199 ARG A CA 1
ATOM 1381 C C . ARG A 1 199 ? -21.052 23.421 28.957 1.00 40.22 199 ARG A C 1
ATOM 1383 O O . ARG A 1 199 ? -21.096 24.641 28.870 1.00 40.22 199 ARG A O 1
ATOM 1390 N N . SER A 1 200 ? -21.151 22.807 30.131 1.00 37.81 200 SER A N 1
ATOM 1391 C CA . SER A 1 200 ? -21.371 23.481 31.412 1.00 37.81 200 SER A CA 1
ATOM 1392 C C . SER A 1 200 ? -20.369 22.990 32.452 1.00 37.81 200 SER A C 1
ATOM 1394 O O . SER A 1 200 ? -20.720 22.131 33.248 1.00 37.81 200 SER A O 1
ATOM 1396 N N . GLY A 1 201 ? -19.126 23.487 32.416 1.00 38.06 201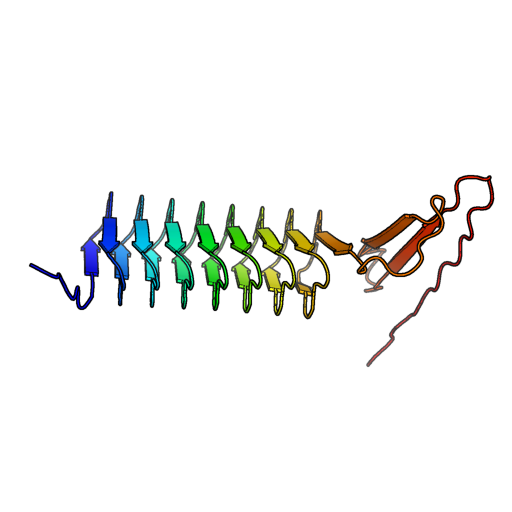 GLY A N 1
ATOM 1397 C CA . GLY A 1 201 ? -18.180 23.539 33.552 1.00 38.06 201 GLY A CA 1
ATOM 1398 C C . GLY A 1 201 ? -17.821 22.254 34.322 1.00 38.06 201 GLY A C 1
ATOM 1399 O O . GLY A 1 201 ? -16.933 22.292 35.167 1.00 38.06 201 GLY A O 1
ATOM 1400 N N . ILE A 1 202 ? -18.446 21.112 34.048 1.00 33.41 202 ILE A N 1
ATOM 1401 C CA . ILE A 1 202 ? -18.277 19.858 34.773 1.00 33.41 202 ILE A CA 1
ATOM 1402 C C . ILE A 1 202 ? -17.444 18.961 33.874 1.00 33.41 202 ILE A C 1
ATOM 1404 O O . ILE A 1 202 ? -17.936 18.223 33.020 1.00 33.41 202 ILE A O 1
ATOM 1408 N N . THR A 1 203 ? -16.133 19.070 34.052 1.00 33.03 203 THR A N 1
ATOM 1409 C CA . THR A 1 203 ? -15.202 18.104 33.481 1.00 33.03 203 THR A CA 1
ATOM 1410 C C . THR A 1 203 ? -15.299 16.852 34.345 1.00 33.03 203 THR A C 1
ATOM 1412 O O . THR A 1 203 ? -14.724 16.818 35.433 1.00 33.03 203 THR A O 1
ATOM 1415 N N . PHE A 1 204 ? -15.999 15.807 33.896 1.00 33.47 204 PHE A N 1
ATOM 1416 C CA . PHE A 1 204 ? -15.833 14.488 34.509 1.00 33.47 204 PHE A CA 1
ATOM 1417 C C . PHE A 1 204 ? -14.458 13.951 34.101 1.00 33.47 204 PHE A C 1
ATOM 1419 O O . PHE A 1 204 ? -14.306 13.183 33.153 1.00 33.47 204 PHE A O 1
ATOM 1426 N N . LYS A 1 205 ? -13.417 14.378 34.824 1.00 31.73 205 LYS A N 1
ATOM 1427 C CA . LYS A 1 205 ? -12.106 13.725 34.808 1.00 31.73 205 LYS A CA 1
ATOM 1428 C C . LYS A 1 205 ? -12.251 12.378 35.508 1.00 31.73 205 LYS A C 1
ATOM 1430 O O . LYS A 1 205 ? -11.932 12.236 36.683 1.00 31.73 205 LYS A O 1
ATOM 1435 N N . ARG A 1 206 ? -12.723 11.367 34.784 1.00 32.28 206 ARG A N 1
ATOM 1436 C CA . ARG A 1 206 ? -12.519 9.975 35.186 1.00 32.28 206 ARG A CA 1
ATOM 1437 C C . ARG A 1 206 ? -11.319 9.441 34.413 1.00 32.28 206 ARG A C 1
ATOM 1439 O O . ARG A 1 206 ? -11.455 8.910 33.317 1.00 32.28 206 ARG A O 1
ATOM 1446 N N . SER A 1 207 ? -10.127 9.622 34.983 1.00 34.44 207 SER A N 1
ATOM 1447 C CA . SER A 1 207 ? -8.957 8.838 34.578 1.00 34.44 207 SER A CA 1
ATOM 1448 C C . SER A 1 207 ? -9.198 7.398 35.017 1.00 34.44 207 SER A C 1
ATOM 1450 O O . SER A 1 207 ? -8.953 7.056 36.170 1.00 34.44 207 SER A O 1
ATOM 1452 N N . LEU A 1 208 ? -9.694 6.547 34.120 1.00 34.44 208 LEU A N 1
ATOM 1453 C CA . LEU A 1 208 ? -9.526 5.110 34.298 1.00 34.44 208 LEU A CA 1
ATOM 1454 C C . LEU A 1 208 ? -8.094 4.756 33.886 1.00 34.44 208 LEU A C 1
ATOM 1456 O O . LEU A 1 208 ? -7.802 4.534 32.714 1.00 34.44 208 LEU A O 1
ATOM 1460 N N . CYS A 1 209 ? -7.190 4.721 34.866 1.00 33.66 209 CYS A N 1
ATOM 1461 C CA . CYS A 1 209 ? -5.921 4.017 34.722 1.00 33.66 209 CYS A CA 1
ATOM 1462 C C . CYS A 1 209 ? -6.207 2.512 34.745 1.00 33.66 209 CYS A C 1
ATOM 1464 O O . CYS A 1 209 ? -6.142 1.876 35.792 1.00 33.66 209 CYS A O 1
ATOM 1466 N N . CYS A 1 210 ? -6.541 1.927 33.597 1.00 34.38 210 CYS A N 1
ATOM 1467 C CA . CYS A 1 210 ? -6.464 0.479 33.449 1.00 34.38 210 CYS A CA 1
ATOM 1468 C C . CYS A 1 210 ? -4.999 0.106 33.197 1.00 34.38 210 CYS A C 1
ATOM 1470 O O . CYS A 1 210 ? -4.532 0.121 32.060 1.00 34.38 210 CYS A O 1
ATOM 1472 N N . PHE A 1 211 ? -4.270 -0.229 34.265 1.00 31.75 211 PHE A N 1
ATOM 1473 C CA . PHE A 1 211 ? -3.048 -1.023 34.155 1.00 31.75 211 PHE A CA 1
ATOM 1474 C C . PHE A 1 211 ? -3.468 -2.415 33.658 1.00 31.75 211 PHE A C 1
ATOM 1476 O O . PHE A 1 211 ? -3.836 -3.280 34.445 1.00 31.75 211 PHE A O 1
ATOM 1483 N N . CYS A 1 212 ? -3.477 -2.641 32.343 1.00 35.19 212 CYS A N 1
ATOM 1484 C CA . CYS A 1 212 ? -3.423 -4.008 31.825 1.00 35.19 212 CYS A CA 1
ATOM 1485 C C . CYS A 1 212 ? -1.981 -4.491 31.987 1.00 35.19 212 CYS A C 1
ATOM 1487 O O . CYS A 1 212 ? -1.196 -4.462 31.043 1.00 35.19 212 CYS A O 1
ATOM 1489 N N . GLY A 1 213 ? -1.628 -4.854 33.221 1.00 30.38 213 GLY A N 1
ATOM 1490 C CA . GLY A 1 213 ? -0.502 -5.735 33.477 1.00 30.38 213 GLY A CA 1
ATOM 1491 C C . GLY A 1 213 ? -0.862 -7.116 32.941 1.00 30.38 213 GLY A C 1
ATOM 1492 O O . GLY A 1 213 ? -1.862 -7.699 33.350 1.00 30.38 213 GLY A O 1
ATOM 1493 N N . GLY A 1 214 ? -0.074 -7.607 31.996 1.00 27.66 214 GLY A N 1
ATOM 1494 C CA . GLY A 1 214 ? -0.139 -8.971 31.499 1.00 27.66 214 GLY A CA 1
ATOM 1495 C C . GLY A 1 214 ? 1.287 -9.421 31.236 1.00 27.66 214 GLY A C 1
ATOM 1496 O O . GLY A 1 214 ? 1.914 -8.874 30.335 1.00 27.66 214 GLY A O 1
ATOM 1497 N N . PHE A 1 215 ? 1.746 -10.306 32.124 1.00 28.92 215 PHE A N 1
ATOM 1498 C CA . PHE A 1 215 ? 2.986 -11.085 32.158 1.00 28.92 215 PHE A CA 1
ATOM 1499 C C . PHE A 1 215 ? 3.688 -11.336 30.818 1.00 28.92 215 PHE A C 1
ATOM 1501 O O . PHE A 1 215 ? 2.994 -11.680 29.834 1.00 28.92 215 PHE A O 1
#

Secondary structure (DSSP, 8-state):
-----EEEEEESSS-EEEEEESSS-EEEEEEESS-EEEEEEESS-EEEEEEESS-EEEEEEESS-EEEEEEESS-EEEEEESSS-EEEEEEESS-EEEEEESSS-EEEEEEESS-EEEEEESSS-EEEEEESSS-EEEEEEESS-EEEEEESSS-EEEEEEE----S---TT-EEEEEEEEEEETTEEEEEEEEEEE-SSS-B------------

pLDDT: mean 74.53, std 23.65, range [27.66, 98.44]

Organism: Oncorhynchus kisutch (NCBI:txid8019)

Foldseek 3Di:
DQDPDPADEAEDAEAEAAEADHAEAEHYEYYHAEYEAHEYDHAEYYHHEYEHAEYYAHEYDHAEYEAHEYEHAEYEAHEYDHAEYYAHEYEHAEAEAAEYEHAEYEHAEYEHAEYEHAEYEHAEYYAHEYEHAEYYAHEYDHQHYYNHYYDHVHYYRHYYYHRHPDDDDDPFWDWGFDFDQDDDPPDGFTFTDTFTTGPPPDGPPPRPRPPPDDD

Radius of gyration: 20.04 Å; chains: 1; bounding box: 47×35×64 Å